Protein 3LO8 (pdb70)

Sequence (302 aa):
SKVSVAPLHLESAKEPPLNTYKPKEPFTATIVSVESLVGPKAPGETCHIVIDHGGNVPYWEGQSYGVIPPGENPKKPGAPQNVRLYSIASTRYGDNFDGRTGSLCVRRAVYYDPETTGGKKEEDDPPSSKKNGVCSNFLCNSKPGDKIQLTGPSGKIMLLPEEDPNATHIMIATGTGVAPFRGYLRRMFMEDVPNYRFGGLAWLFLGVANSDSLLYDEEFTSYLKQYPDNFRYDKALSREQMYVQDKIEEYSDEIFKLLDGGAHIYFCGLKGMMPGIQDTLKKVAERRGESWDQKLAQLKKNKQWHVEVY

GO terms:
  GO:0070402 NADPH binding (F, IDA)
  GO:0003959 NADPH dehydrogenase activity (F, IDA)
  GO:0016653 oxidoreductase activity, acting on NAD(P)H, heme protein as acceptor (F, IDA)
  GO:0009055 electron transfer activity (F, IDA)
  GO:0022900 electron transport chain (P, IDA)
  GO:0015979 photosynthesis (P, IC)
  GO:0005515 protein binding (F, IPI)

B-factor: mean 23.43, std 16.05, range [8.5, 150.56]

Organism: Zea mays (NCBI:txid4577)

Foldseek 3Di:
DAAEFDDLCLVVDPDWWWWLDDDVGFQKKFWAAKAWQFDDPAPFTKIKTKIFSQLSAFGAQFWKKWWFFDDAPVVDPPHTHDTDIFHWQAGSRDPVRYNGMTMGTATWFWDADVVVRHTDRVVTDGVRCSRNVDGGGDIIGITTGDDDLGGDDQPPLAAEEEEEEEQRQCRSVSHVVCVAFHHPNPVRHHNHAYEYEYEYAAPRRDGCVVVLVVCCVRPVPHYHYYYAHNHPPHGSLRVCLVCVVVVVVSVVVPHAYEYEEAPVNVVVNLVSQCVSQVVVVHGSVVSVVVCVVSSRYGYDHD

CATH classification: 2.40.30.10 (+1 more: 3.40.50.80)

Nearest PDB structures (foldseek):
  3lo8-assembly1_A  TM=1.003E+00  e=2.872E-69  Zea mays
  1qfy-assembly1_A  TM=9.411E-01  e=9.057E-39  Pisum sativum
  2b5o-assembly2_B  TM=9.473E-01  e=2.515E-37  Picosynechococcus sp. PCC 7002
  1qga-assembly2_B  TM=9.324E-01  e=1.218E-37  Pisum sativum
  2xnc-assembly1_A  TM=9.443E-01  e=5.827E-36  Pisum sativum

Structure (mmCIF, N/CA/C/O backbone):
data_3LO8
#
_entry.id   3LO8
#
_cell.length_a   59.140
_cell.length_b   59.140
_cell.length_c   186.740
_cell.angle_alpha   90.00
_cell.angle_beta   90.00
_cell.angle_gamma   120.00
#
_symmetry.space_group_name_H-M   'P 32 2 1'
#
loop_
_entity.id
_entity.type
_entity.pdbx_description
1 polymer 'Ferredoxin--NADP reductase'
2 non-polymer 'FLAVIN-ADENINE DINUCLEOTIDE'
3 non-polymer 'SODIUM ION'
4 water water
#
loop_
_atom_site.group_PDB
_atom_site.id
_atom_site.type_symbol
_a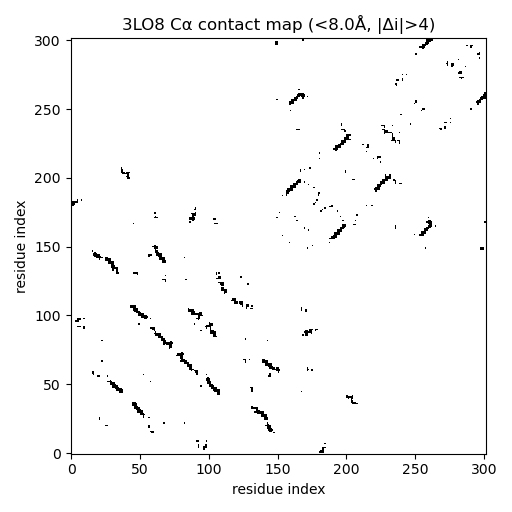tom_site.label_atom_id
_atom_site.label_alt_id
_atom_site.label_comp_id
_atom_site.label_asym_id
_atom_site.label_entity_id
_atom_site.label_seq_id
_atom_site.pdbx_PDB_ins_code
_atom_site.Cartn_x
_atom_site.Cartn_y
_atom_site.Cartn_z
_atom_site.occupancy
_atom_site.B_iso_or_equiv
_atom_site.auth_seq_id
_atom_site.auth_comp_id
_atom_site.auth_asym_id
_atom_site.auth_atom_id
_atom_site.pdbx_PDB_model_num
ATOM 1 N N . SER A 1 3 ? -38.177 7.220 21.183 1.00 69.55 8 SER A N 1
ATOM 2 C CA . SER A 1 3 ? -36.752 7.116 21.518 1.00 52.95 8 SER A CA 1
ATOM 3 C C . SER A 1 3 ? -35.906 8.361 21.386 1.00 39.18 8 SER A C 1
ATOM 4 O O . SER A 1 3 ? -34.717 8.291 21.785 1.00 39.21 8 SER A O 1
ATOM 11 N N . LYS A 1 4 ? -36.301 9.537 20.868 1.00 26.26 9 LYS A N 1
ATOM 12 C CA . LYS A 1 4 ? -35.369 10.640 20.862 1.00 18.12 9 LYS A CA 1
ATOM 13 C C . LYS A 1 4 ? -35.305 11.258 22.257 1.00 16.00 9 LYS A C 1
ATOM 14 O O . LYS A 1 4 ? -36.270 11.233 23.019 1.00 21.86 9 LYS A O 1
ATOM 33 N N . VAL A 1 5 ? -34.176 11.843 22.575 1.00 13.81 10 VAL A N 1
ATOM 34 C CA . VAL A 1 5 ? -33.905 12.439 23.885 1.00 13.72 10 VAL A CA 1
ATOM 35 C C . VAL A 1 5 ? -34.518 13.820 23.974 1.00 12.25 10 VAL A C 1
ATOM 36 O O . VAL A 1 5 ? -34.263 14.689 23.140 1.00 12.77 10 VAL A O 1
ATOM 49 N N . SER A 1 6 ? -35.225 14.097 25.077 1.00 12.39 11 SER A N 1
ATOM 50 C CA . SER A 1 6 ? -35.770 15.421 25.293 1.00 12.80 11 SER A CA 1
ATOM 51 C C . SER A 1 6 ? -34.635 16.429 25.509 1.00 12.08 11 SER A C 1
ATOM 52 O O . SER A 1 6 ? -33.713 16.164 26.306 1.00 14.44 11 SER A O 1
ATOM 63 N N . VAL A 1 7 ? -34.719 17.535 24.836 1.00 11.43 12 VAL A N 1
ATOM 64 C CA . VAL A 1 7 ? -33.750 18.640 24.943 1.00 11.22 12 VAL A CA 1
ATOM 65 C C . VAL A 1 7 ? -34.484 19.888 25.351 1.00 10.92 12 VAL A C 1
ATOM 66 O O . VAL A 1 7 ? -35.650 20.071 24.999 1.00 12.97 12 VAL A O 1
ATOM 79 N N . ALA A 1 8 ? -33.793 20.779 26.038 1.00 10.38 13 ALA A N 1
ATOM 80 C CA . ALA A 1 8 ? -34.326 22.045 26.508 1.00 10.40 13 ALA A CA 1
ATOM 81 C C . ALA A 1 8 ? -33.190 23.049 26.498 1.00 9.96 13 ALA A C 1
ATOM 82 O O . ALA A 1 8 ? -32.040 22.671 26.679 1.00 10.48 13 ALA A O 1
ATOM 89 N N . PRO A 1 9 ? -33.517 24.343 26.402 1.00 10.25 14 PRO A N 1
ATOM 90 C CA . PRO A 1 9 ? -34.839 24.922 26.173 1.00 10.12 14 PRO A CA 1
ATOM 91 C C . PRO A 1 9 ? -35.150 25.061 24.677 1.00 9.70 14 PRO A C 1
ATOM 92 O O . PRO A 1 9 ? -34.275 25.461 23.892 1.00 10.86 14 PRO A O 1
ATOM 103 N N . LEU A 1 10 ? -36.383 24.805 24.289 1.00 10.68 15 LEU A N 1
ATOM 104 C CA . LEU A 1 10 ? -36.762 24.902 22.878 1.00 11.76 15 LEU A CA 1
ATOM 105 C C . LEU A 1 10 ? -36.650 26.284 22.306 1.00 10.72 15 LEU A C 1
ATOM 106 O O . LEU A 1 10 ? -36.592 26.399 21.048 1.00 11.12 15 LEU A O 1
ATOM 122 N N . HIS A 1 11 ? -36.567 27.325 23.115 1.00 10.72 16 HIS A N 1
ATOM 123 C CA . HIS A 1 11 ? -36.343 28.669 22.562 1.00 11.75 16 HIS A CA 1
ATOM 124 C C . HIS A 1 11 ? -35.016 28.781 21.832 1.00 11.40 16 HIS A C 1
ATOM 125 O O . HIS A 1 11 ? -34.823 29.746 21.097 1.00 13.45 16 HIS A O 1
ATOM 135 N N . LEU A 1 12 ? -34.103 27.823 21.981 1.00 10.86 17 LEU A N 1
ATOM 136 C CA . LEU A 1 12 ? -32.877 27.864 21.140 1.00 11.42 17 LEU A CA 1
ATOM 137 C C . LEU A 1 12 ? -33.176 27.666 19.669 1.00 11.03 17 LEU A C 1
ATOM 138 O O . LEU A 1 12 ? -32.307 27.976 18.853 1.00 13.59 17 LEU A O 1
ATOM 154 N N . GLU A 1 13 ? -34.383 27.216 19.304 1.00 10.77 18 GLU A N 1
ATOM 155 C CA . GLU A 1 13 ? -34.740 27.096 17.897 1.00 11.83 18 GLU A CA 1
ATOM 156 C C . GLU A 1 13 ? -35.267 28.409 17.332 1.00 13.63 18 GLU A C 1
ATOM 157 O O . GLU A 1 13 ? -35.490 28.482 16.123 1.00 15.98 18 GLU A O 1
ATOM 169 N N . SER A 1 14 ? -35.505 29.428 18.171 1.00 13.38 19 SER A N 1
ATOM 170 C CA . SER A 1 14 ? -36.258 30.579 17.656 1.00 15.59 19 SER A CA 1
ATOM 171 C C . SER A 1 14 ? -35.398 31.545 16.859 1.00 16.13 19 SER A C 1
ATOM 172 O O . SER A 1 14 ? -35.929 32.197 15.952 1.00 20.59 19 SER A O 1
ATOM 179 N N . ALA A 1 15 ? -34.110 31.657 17.171 1.00 16.73 20 ALA A N 1
ATOM 180 C CA . ALA A 1 15 ? -33.284 32.659 16.424 1.00 17.37 20 ALA A CA 1
ATOM 181 C C . ALA A 1 15 ? -33.252 32.335 14.957 1.00 17.05 20 ALA A C 1
ATOM 182 O O . ALA A 1 15 ? -33.211 31.168 14.505 1.00 17.78 20 ALA A O 1
ATOM 189 N N . LYS A 1 16 ? -33.293 33.352 14.101 1.00 21.90 21 LYS A N 1
ATOM 190 C CA . LYS A 1 16 ? -33.358 33.140 12.657 1.00 23.73 21 LYS A CA 1
ATOM 191 C C . LYS A 1 16 ? -31.955 33.183 12.059 1.00 19.98 21 LYS A C 1
ATOM 192 O O . LYS A 1 16 ? -31.778 32.867 10.880 1.00 23.63 21 LYS A O 1
ATOM 227 N N . GLU A 1 17 ? -30.932 33.625 12.815 1.00 19.21 22 GLU A N 1
ATOM 228 C CA . GLU A 1 17 ? -29.579 33.679 12.342 1.00 18.39 22 GLU A CA 1
ATOM 229 C C . GLU A 1 17 ? -28.667 33.157 13.439 1.00 16.12 22 GLU A C 1
ATOM 230 O O . GLU A 1 17 ? -28.997 33.246 14.605 1.00 15.95 22 GLU A O 1
ATOM 251 N N . PRO A 1 18 ? -27.522 32.609 13.043 1.00 15.98 23 PRO A N 1
ATOM 252 C CA . PRO A 1 18 ? -26.605 32.068 14.080 1.00 16.32 23 PRO A CA 1
ATOM 253 C C . PRO A 1 18 ? -25.988 33.200 14.846 1.00 15.45 23 PRO A C 1
ATOM 254 O O . PRO A 1 18 ? -25.740 34.259 14.299 1.00 18.22 23 PRO A O 1
ATOM 265 N N . PRO A 1 19 ? -25.653 33.010 16.092 1.00 15.69 24 PRO A N 1
ATOM 266 C CA . PRO A 1 19 ? -24.909 34.021 16.836 1.00 15.40 24 PRO A CA 1
ATOM 267 C C . PRO A 1 19 ? -23.482 34.125 16.248 1.00 14.24 24 PRO A C 1
ATOM 268 O O . PRO A 1 19 ? -22.928 33.106 15.841 1.00 14.21 24 PRO A O 1
ATOM 279 N N . LEU A 1 20 ? -22.907 35.314 16.264 1.00 13.95 25 LEU A N 1
ATOM 280 C CA . LEU A 1 20 ? -21.549 35.513 15.825 1.00 13.61 25 LEU A CA 1
ATOM 281 C C . LEU A 1 20 ? -20.909 36.577 16.713 1.00 12.89 25 LEU A C 1
ATOM 282 O O . LEU A 1 20 ? -21.434 37.656 16.902 1.00 15.02 25 LEU A O 1
ATOM 298 N N . ASN A 1 21 ? -19.737 36.204 17.246 1.00 12.23 26 ASN A N 1
ATOM 299 C CA . ASN A 1 21 ? -18.890 37.151 17.974 1.00 12.21 26 ASN A CA 1
ATOM 300 C C . ASN A 1 21 ? -19.548 37.769 19.150 1.00 12.28 26 ASN A C 1
ATOM 301 O O . ASN A 1 21 ? -19.381 38.917 19.497 1.00 14.62 26 ASN A O 1
ATOM 312 N N . THR A 1 22 ? -20.342 36.949 19.861 1.00 12.30 27 THR A N 1
ATOM 313 C CA . THR A 1 22 ? -21.025 37.360 21.075 1.00 12.32 27 THR A CA 1
ATOM 314 C C . THR A 1 22 ? -20.053 37.846 22.105 1.00 12.01 27 THR A C 1
ATOM 315 O O . THR A 1 22 ? -20.295 38.834 22.794 1.00 13.99 27 THR A O 1
ATOM 325 N N . TYR A 1 23 ? -18.968 37.101 22.233 1.00 11.75 28 TYR A N 1
ATOM 326 C CA . TYR A 1 23 ? -17.850 37.506 23.072 1.00 11.75 28 TYR A CA 1
ATOM 327 C C . TYR A 1 23 ? -16.601 37.659 22.173 1.00 11.98 28 TYR A C 1
ATOM 328 O O . TYR A 1 23 ? -16.373 36.875 21.265 1.00 13.26 28 TYR A O 1
ATOM 345 N N . LYS A 1 24 ? -15.833 38.682 22.484 1.00 14.49 29 LYS A N 1
ATOM 346 C CA . LYS A 1 24 ? -14.670 39.070 21.733 1.00 16.18 29 LYS A CA 1
ATOM 347 C C . LYS A 1 24 ? -13.405 38.914 22.575 1.00 15.80 29 LYS A C 1
ATOM 348 O O . LYS A 1 24 ? -13.493 38.875 23.800 1.00 15.46 29 LYS A O 1
ATOM 367 N N . PRO A 1 25 ? -12.234 38.838 21.922 1.00 17.40 30 PRO A N 1
ATOM 368 C CA . PRO A 1 25 ? -11.007 38.568 22.657 1.00 20.03 30 PRO A CA 1
ATOM 369 C C . PRO A 1 25 ? -10.662 39.534 23.798 1.00 19.79 30 PRO A C 1
ATOM 370 O O . PRO A 1 25 ? -10.081 39.083 24.806 1.00 24.55 30 PRO A O 1
ATOM 381 N N . LYS A 1 26 ? -10.978 40.804 23.729 1.00 20.87 31 LYS A N 1
ATOM 382 C CA . LYS A 1 26 ? -10.612 41.713 24.826 1.00 25.72 31 LYS A CA 1
ATOM 383 C C . LYS A 1 26 ? -11.510 41.488 26.032 1.00 21.59 31 LYS A C 1
ATOM 384 O O . LYS A 1 26 ? -11.083 41.840 27.127 1.00 27.27 31 LYS A O 1
ATOM 403 N N . GLU A 1 27 ? -12.715 40.882 25.865 1.00 19.61 32 GLU A N 1
ATOM 404 C CA . GLU A 1 27 ? -13.573 40.635 27.021 1.00 19.36 32 GLU A CA 1
ATO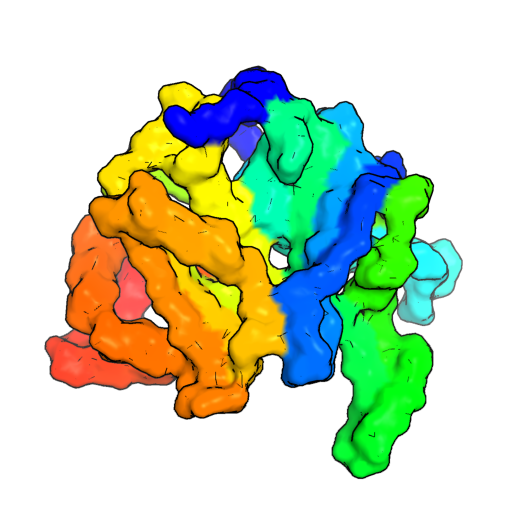M 405 C C . GLU A 1 27 ? -14.228 39.261 26.820 1.00 15.43 32 GLU A C 1
ATOM 406 O O . GLU A 1 27 ? -15.425 39.190 26.493 1.00 15.47 32 GLU A O 1
ATOM 418 N N . PRO A 1 28 ? -13.467 38.189 26.977 1.00 14.08 33 PRO A N 1
ATOM 419 C CA . PRO A 1 28 ? -14.045 36.859 26.737 1.00 12.82 33 PRO A CA 1
ATOM 420 C C . PRO A 1 28 ? -15.050 36.505 27.831 1.00 11.89 33 PRO A C 1
ATOM 421 O O . PRO A 1 28 ? -15.187 37.153 28.857 1.00 14.12 33 PRO A O 1
ATOM 432 N N . PHE A 1 29 ? -15.804 35.427 27.555 1.00 11.18 34 PHE A N 1
ATOM 433 C CA . PHE A 1 29 ? -16.668 34.859 28.561 1.00 11.23 34 PHE A CA 1
ATOM 434 C C . PHE A 1 29 ? -15.840 33.864 29.390 1.00 10.81 34 PHE A C 1
ATOM 435 O O . PHE A 1 29 ? -15.213 32.958 28.822 1.00 12.26 34 PHE A O 1
ATOM 452 N N . THR A 1 30 ? -15.872 33.943 30.713 1.00 10.91 35 THR A N 1
ATOM 453 C CA . THR A 1 30 ? -15.157 33.004 31.533 1.00 10.89 35 THR A CA 1
ATOM 454 C C . THR A 1 30 ? -16.055 31.802 31.828 1.00 10.08 35 THR A C 1
ATOM 455 O O . THR A 1 30 ? -16.966 31.848 32.657 1.00 12.07 35 THR A O 1
ATOM 465 N N . ALA A 1 31 ? -15.845 30.738 31.095 1.00 10.22 36 ALA A N 1
ATOM 466 C CA . ALA A 1 31 ? -16.577 29.501 31.193 1.00 10.11 36 ALA A CA 1
ATOM 467 C C . ALA A 1 31 ? -15.868 28.560 32.141 1.00 9.66 36 ALA A C 1
ATOM 468 O O . ALA A 1 31 ? -14.746 28.772 32.565 1.00 11.61 36 ALA A O 1
ATOM 475 N N . THR A 1 32 ? -16.523 27.447 32.477 1.00 9.82 37 THR A N 1
ATOM 476 C CA . THR A 1 32 ? -15.998 26.497 33.454 1.00 10.01 37 THR A CA 1
ATOM 477 C C . THR A 1 32 ? -16.006 25.110 32.867 1.00 9.41 37 THR A C 1
ATOM 478 O O . THR A 1 32 ? -16.998 24.651 32.277 1.00 11.16 37 THR A O 1
ATOM 488 N N . ILE A 1 33 ? -14.900 24.358 33.016 1.00 10.05 38 ILE A N 1
ATOM 489 C CA . ILE A 1 33 ? -14.815 22.988 32.565 1.00 9.68 38 ILE A CA 1
ATOM 490 C C . ILE A 1 33 ? -15.715 22.098 33.394 1.00 9.52 38 ILE A C 1
ATOM 491 O O . ILE A 1 33 ? -15.670 22.122 34.639 1.00 11.19 38 ILE A O 1
ATOM 507 N N . VAL A 1 34 ? -16.491 21.246 32.719 1.00 10.40 39 VAL A N 1
ATOM 508 C CA . VAL A 1 34 ? -17.291 20.235 33.329 1.00 10.95 39 VAL A CA 1
ATOM 509 C C . VAL A 1 34 ? -16.531 18.899 33.393 1.00 11.68 39 VAL A C 1
ATOM 510 O O . VAL A 1 34 ? -16.481 18.259 34.437 1.00 12.79 39 VAL A O 1
ATOM 523 N N . SER A 1 35 ? -15.923 18.498 32.284 1.00 11.16 40 SER A N 1
ATOM 524 C CA . SER A 1 35 ? -15.246 17.223 32.191 1.00 12.04 40 SER A CA 1
ATOM 525 C C . SER A 1 35 ? -14.237 17.279 31.033 1.00 10.83 40 SER A C 1
ATOM 526 O O . SER A 1 35 ? -14.419 17.989 30.077 1.00 11.23 40 SER A O 1
ATOM 533 N N . VAL A 1 36 ? -13.215 16.421 31.191 1.00 11.84 41 VAL A N 1
ATOM 534 C CA . VAL A 1 36 ? -12.206 16.208 30.147 1.00 11.56 41 VAL A CA 1
ATOM 535 C C . VAL A 1 36 ? -11.939 14.709 30.139 1.00 12.06 41 VAL A C 1
ATOM 536 O O . VAL A 1 36 ? -11.635 14.142 31.226 1.00 15.45 41 VAL A O 1
ATOM 549 N N . GLU A 1 37 ? -12.011 14.041 29.008 1.00 12.29 42 GLU A N 1
ATOM 550 C CA . GLU A 1 37 ? -11.693 12.613 28.944 1.00 13.89 42 GLU A CA 1
ATOM 551 C C . GLU A 1 37 ? -11.013 12.320 27.626 1.00 12.96 42 GLU A C 1
ATOM 552 O O . GLU A 1 37 ? -11.325 12.870 26.588 1.00 14.11 42 GLU A O 1
ATOM 564 N N . SER A 1 38 ? -10.095 11.363 27.668 1.00 14.47 43 SER A N 1
ATOM 565 C CA . SER A 1 38 ? -9.457 10.923 26.429 1.00 13.26 43 SER A CA 1
ATOM 566 C C . SER A 1 38 ? -10.460 10.127 25.620 1.00 13.31 43 SER A C 1
ATOM 567 O O . SER A 1 38 ? -11.214 9.297 26.186 1.00 14.94 43 SER A O 1
ATOM 574 N N . LEU A 1 39 ? -10.491 10.306 24.326 1.00 12.30 44 LEU A N 1
ATOM 575 C CA . LEU A 1 39 ? -11.317 9.525 23.410 1.00 12.40 44 LEU A CA 1
ATOM 576 C C . LEU A 1 39 ? -10.658 8.296 22.836 1.00 12.84 44 LEU A C 1
ATOM 577 O O . LEU A 1 39 ? -11.300 7.555 22.076 1.00 13.88 44 LEU A O 1
ATOM 593 N N . VAL A 1 40 ? -9.352 8.105 23.103 1.00 13.51 45 VAL A N 1
ATOM 594 C CA . VAL A 1 40 ? -8.538 7.131 22.361 1.00 13.25 45 VAL A CA 1
ATOM 595 C C . VAL A 1 40 ? -7.857 6.165 23.268 1.00 15.01 45 VAL A C 1
ATOM 596 O O . VAL A 1 40 ? -7.700 6.339 24.472 1.00 18.20 45 VAL A O 1
ATOM 609 N N . GLY A 1 41 ? -7.438 5.057 22.656 1.00 18.31 46 GLY A N 1
ATOM 610 C CA . GLY A 1 41 ? -6.732 3.955 23.333 1.00 19.64 46 GLY A CA 1
ATOM 611 C C . GLY A 1 41 ? -5.233 4.047 23.251 1.00 21.80 46 GLY A C 1
ATOM 612 O O . GLY A 1 41 ? -4.655 4.969 22.702 1.00 22.39 46 GLY A O 1
ATOM 616 N N . PRO A 1 42 ? -4.627 3.076 23.914 1.00 24.80 47 PRO A N 1
ATOM 617 C CA . PRO A 1 42 ? -3.167 3.132 24.106 1.00 28.58 47 PRO A CA 1
ATOM 618 C C . PRO A 1 42 ? -2.327 3.098 22.829 1.00 29.73 47 PRO A C 1
ATOM 619 O O . PRO A 1 42 ? -1.193 3.579 22.825 1.00 29.96 47 PRO A O 1
ATOM 630 N N . LYS A 1 43 ? -2.868 2.585 21.733 1.00 25.97 48 LYS A N 1
ATOM 631 C CA . LYS A 1 43 ? -2.099 2.500 20.510 1.00 26.12 48 LYS A CA 1
ATOM 632 C C . LYS A 1 43 ? -2.328 3.703 19.602 1.00 24.62 48 LYS A C 1
ATOM 633 O O . LYS A 1 43 ? -1.723 3.745 18.552 1.00 25.76 48 LYS A O 1
ATOM 652 N N . ALA A 1 44 ? -3.126 4.706 20.003 1.00 22.84 49 ALA A N 1
ATOM 653 C CA . ALA A 1 44 ? -3.293 5.881 19.197 1.00 22.18 49 ALA A CA 1
ATOM 654 C C . ALA A 1 44 ? -1.995 6.662 19.126 1.00 23.01 49 ALA A C 1
ATOM 655 O O . ALA A 1 44 ? -1.251 6.775 20.126 1.00 24.52 49 ALA A O 1
ATOM 662 N N . PRO A 1 45 ? -1.605 7.281 18.026 1.00 25.97 50 PRO A N 1
ATOM 663 C CA . PRO A 1 45 ? -0.331 8.007 18.021 1.00 29.85 50 PRO A CA 1
ATOM 664 C C . PRO A 1 45 ? -0.256 9.222 18.929 1.00 29.42 50 PRO A C 1
ATOM 665 O O . PRO A 1 45 ? 0.822 9.659 19.330 1.00 30.70 50 PRO A O 1
ATOM 676 N N . GLY A 1 46 ? -1.390 9.831 19.284 1.00 29.25 51 GLY A N 1
ATOM 677 C CA . GLY A 1 46 ? -1.356 10.871 20.342 1.00 26.31 51 GLY A CA 1
ATOM 678 C C . GLY A 1 46 ? -2.777 10.906 20.909 1.00 21.91 51 GLY A C 1
ATOM 679 O O . GLY A 1 46 ? -3.657 10.173 20.478 1.00 23.73 51 GLY A O 1
ATOM 683 N N . GLU A 1 47 ? -2.944 11.781 21.885 1.00 21.94 52 GLU A N 1
ATOM 684 C CA . GLU A 1 47 ? -4.203 11.906 22.579 1.00 18.59 52 GLU A CA 1
ATOM 685 C C . GLU A 1 47 ? -5.120 12.879 21.852 1.00 14.70 52 GLU A C 1
ATOM 686 O O . GLU A 1 47 ? -4.714 13.960 21.390 1.00 16.45 52 GLU A O 1
ATOM 707 N N . THR A 1 48 ? -6.374 12.513 21.772 1.00 13.07 53 THR A N 1
ATOM 708 C CA . THR A 1 48 ? -7.485 13.414 21.430 1.00 11.82 53 THR A CA 1
ATOM 709 C C . THR A 1 48 ? -8.496 13.298 22.564 1.00 11.66 53 THR A C 1
ATOM 710 O O . THR A 1 48 ? -8.801 12.205 23.021 1.00 13.21 53 THR A O 1
ATOM 720 N N . CYS A 1 49 ? -8.928 14.450 23.067 1.00 11.99 54 CYS A N 1
ATOM 721 C CA . CYS A 1 49 ? -9.783 14.512 24.242 1.00 11.93 54 CYS A CA 1
ATOM 722 C C . CYS A 1 49 ? -11.123 15.181 23.890 1.00 10.45 54 CYS A C 1
ATOM 723 O O . CYS A 1 49 ? -11.231 15.982 22.998 1.00 12.45 54 CYS A O 1
ATOM 734 N N . HIS A 1 50 ? -12.098 14.816 24.709 1.00 11.01 55 HIS A N 1
ATOM 735 C CA . HIS A 1 50 ? -13.445 15.419 24.662 1.00 10.57 55 HIS A CA 1
ATOM 736 C C . HIS A 1 50 ? -13.597 16.330 25.868 1.00 10.56 55 HIS A C 1
ATOM 737 O O . HIS A 1 50 ? -13.425 15.839 26.998 1.00 11.49 55 HIS A O 1
ATOM 747 N N . ILE A 1 51 ? -13.837 17.611 25.613 1.00 10.77 56 ILE A N 1
ATOM 748 C CA . ILE A 1 51 ? -13.904 18.610 26.670 1.00 11.66 56 ILE A CA 1
ATOM 749 C C . ILE A 1 51 ? -15.313 19.161 26.706 1.00 10.49 56 ILE A C 1
ATOM 750 O O . ILE A 1 51 ? -15.805 19.637 25.689 1.00 11.64 56 ILE A O 1
ATOM 766 N N . VAL A 1 52 ? -15.953 19.136 27.877 1.00 10.92 57 VAL A N 1
ATOM 767 C CA . VAL A 1 52 ? -17.274 19.725 28.059 1.00 10.52 57 VAL A CA 1
ATOM 768 C C . VAL A 1 52 ? -17.132 21.007 28.879 1.00 9.79 57 VAL A C 1
ATOM 769 O O . VAL A 1 52 ? -16.492 20.997 29.945 1.00 10.59 57 VAL A O 1
ATOM 782 N N . ILE A 1 53 ? -17.691 22.068 28.336 1.00 10.14 58 ILE A N 1
ATOM 783 C CA . ILE A 1 53 ? -17.536 23.409 28.866 1.00 9.95 58 ILE A CA 1
ATOM 784 C C . ILE A 1 53 ? -18.909 23.966 29.232 1.00 9.67 58 ILE A C 1
ATOM 785 O O . ILE A 1 53 ? -19.785 24.023 28.362 1.00 10.93 58 ILE A O 1
ATOM 801 N N . ASP A 1 54 ? -19.058 24.477 30.434 1.00 10.66 59 ASP A N 1
ATOM 802 C CA . ASP A 1 54 ? -20.273 25.155 30.883 1.00 10.75 59 ASP A CA 1
ATOM 803 C C . ASP A 1 54 ? -20.184 26.638 30.519 1.00 10.60 59 ASP A C 1
ATOM 804 O O . ASP A 1 54 ? -19.373 27.371 31.105 1.00 11.80 59 ASP A O 1
ATOM 813 N N . HIS A 1 55 ? -20.995 27.070 29.572 1.00 11.05 60 HIS A N 1
ATOM 814 C CA . HIS A 1 55 ? -21.106 28.470 29.186 1.00 11.96 60 HIS A CA 1
ATOM 815 C C . HIS A 1 55 ? -22.336 29.142 29.831 1.00 11.63 60 HIS A C 1
ATOM 816 O O . HIS A 1 55 ? -22.566 30.324 29.614 1.00 13.28 60 HIS A O 1
ATOM 826 N N . GLY A 1 56 ? -23.089 28.409 30.586 1.00 12.39 61 GLY A N 1
ATOM 827 C CA . GLY A 1 56 ? -24.213 28.947 31.306 1.00 14.39 61 GLY A CA 1
ATOM 828 C C . GLY A 1 56 ? -25.395 29.399 30.482 1.00 13.29 61 GLY A C 1
ATOM 829 O O . GLY A 1 56 ? -26.306 30.079 30.994 1.00 15.72 61 GLY A O 1
ATOM 833 N N . GLY A 1 57 ? -25.428 29.063 29.199 1.00 11.42 62 GLY A N 1
ATOM 834 C CA . GLY A 1 57 ? -26.385 29.649 28.284 1.00 11.75 62 GLY A CA 1
ATOM 835 C C . GLY A 1 57 ? -26.010 31.017 27.745 1.00 10.63 62 GLY A C 1
ATOM 836 O O . GLY A 1 57 ? -26.770 31.582 26.979 1.00 11.70 62 GLY A O 1
ATOM 840 N N . ASN A 1 58 ? -24.835 31.516 28.137 1.00 11.04 63 ASN A N 1
ATOM 841 C CA . ASN A 1 58 ? -24.387 32.843 27.704 1.00 11.44 63 ASN A CA 1
ATOM 842 C C . ASN A 1 58 ? -23.724 32.834 26.348 1.00 10.84 63 ASN A C 1
ATOM 843 O O . ASN A 1 58 ? -23.610 33.887 25.756 1.00 12.12 63 ASN A O 1
ATOM 854 N N . VAL A 1 59 ? -23.290 31.660 25.868 1.00 10.67 64 VAL A N 1
ATOM 855 C CA . VAL A 1 59 ? -22.584 31.606 24.578 1.00 10.18 64 VAL A CA 1
ATOM 856 C C . VAL A 1 59 ? -23.230 30.546 23.686 1.00 9.97 64 VAL A C 1
ATOM 857 O O . VAL A 1 59 ? -22.597 29.568 23.293 1.00 10.57 64 VAL A O 1
ATOM 870 N N . PRO A 1 60 ? -24.509 30.724 23.348 1.00 10.00 65 PRO A N 1
ATOM 871 C CA . PRO A 1 60 ? -25.195 29.788 22.461 1.00 10.10 65 PRO A CA 1
ATOM 872 C C . PRO A 1 60 ? -24.568 29.855 21.049 1.00 9.46 65 PRO A C 1
ATOM 873 O O . PRO A 1 60 ? -23.901 30.790 20.641 1.00 10.81 65 PRO A O 1
ATOM 884 N N . TYR A 1 61 ? -24.852 28.767 20.309 1.00 9.10 66 TYR A N 1
ATOM 885 C CA . TYR A 1 61 ? -24.281 28.564 18.997 1.00 9.43 66 TYR A CA 1
ATOM 886 C C . TYR A 1 61 ? -25.196 27.671 18.172 1.00 9.44 66 TYR A C 1
ATOM 887 O O . TYR A 1 61 ? -26.105 27.042 18.732 1.00 10.15 66 TYR A O 1
ATOM 904 N N . TRP A 1 62 ? -24.905 27.567 16.903 1.00 9.43 67 TRP A N 1
ATOM 905 C CA . TRP A 1 62 ? -25.558 26.592 16.033 1.00 9.70 67 TRP A CA 1
ATOM 906 C C . TRP A 1 62 ? -24.532 25.499 15.696 1.00 9.38 67 TRP A C 1
ATOM 907 O O . TRP A 1 62 ? -23.339 25.694 15.726 1.00 9.92 67 TRP A O 1
ATOM 928 N N . GLU A 1 63 ? -25.073 24.333 15.329 1.00 9.66 68 GLU A N 1
ATOM 929 C CA . GLU A 1 63 ? -24.215 23.246 14.899 1.00 9.98 68 GLU A CA 1
ATOM 930 C C . GLU A 1 63 ? -23.338 23.678 13.743 1.00 9.52 68 GLU A C 1
ATOM 931 O O . GLU A 1 63 ? -23.776 24.371 12.840 1.00 10.62 68 GLU A O 1
ATOM 943 N N . GLY A 1 64 ? -22.071 23.248 13.787 1.00 9.73 69 GLY A N 1
ATOM 944 C CA . GLY A 1 64 ? -21.129 23.574 12.769 1.00 10.40 69 GLY A CA 1
ATOM 945 C C . GLY A 1 64 ? -20.290 24.811 13.045 1.00 10.13 69 GLY A C 1
ATOM 946 O O . GLY A 1 64 ? -19.303 25.062 12.320 1.00 11.27 69 GLY A O 1
ATOM 950 N N . GLN A 1 65 ? -20.616 25.581 14.083 1.00 9.33 70 GLN A N 1
ATOM 951 C CA . GLN A 1 65 ? -19.821 26.752 14.458 1.00 9.19 70 GLN A CA 1
ATOM 952 C C . GLN A 1 65 ? -18.592 26.351 15.255 1.00 9.24 70 GLN A C 1
ATOM 953 O O . GLN A 1 65 ? -18.432 25.179 15.684 1.00 9.71 70 GLN A O 1
ATOM 967 N N . SER A 1 66 ? -17.715 27.338 15.527 1.00 10.03 71 SER A N 1
ATOM 968 C CA . SER A 1 66 ? -16.526 27.174 16.341 1.00 10.26 71 SER A CA 1
ATOM 969 C C . SER A 1 66 ? -16.575 28.084 17.551 1.00 9.27 71 SER A C 1
ATOM 970 O O . SER A 1 66 ? -17.143 29.163 17.517 1.00 10.85 71 SER A O 1
ATOM 977 N N . TYR A 1 67 ? -15.918 27.607 18.636 1.00 9.76 72 TYR A N 1
ATOM 978 C CA . TYR A 1 67 ? -15.585 28.490 19.748 1.00 9.60 72 TYR A CA 1
ATOM 979 C C . TYR A 1 67 ? -14.126 28.919 19.618 1.00 9.49 72 TYR A C 1
ATOM 980 O O . TYR A 1 67 ? -13.288 28.130 19.154 1.00 11.52 72 TYR A O 1
ATOM 997 N N . GLY A 1 68 ? -13.812 30.093 20.089 1.00 9.62 73 GLY A N 1
ATOM 998 C CA . GLY A 1 68 ? -12.442 30.450 20.339 1.00 10.19 73 GLY A CA 1
ATOM 999 C C . GLY A 1 68 ? -12.076 30.238 21.801 1.00 9.98 73 GLY A C 1
ATOM 1000 O O . GLY A 1 68 ? -12.927 30.413 22.710 1.00 10.54 73 GLY A O 1
ATOM 1004 N N . VAL A 1 69 ? -10.836 29.872 22.020 1.00 9.86 74 VAL A N 1
ATOM 1005 C CA . VAL A 1 69 ? -10.267 29.753 23.329 1.00 9.70 74 VAL A CA 1
ATOM 1006 C C . VAL A 1 69 ? -8.996 30.560 23.392 1.00 9.76 74 VAL A C 1
ATOM 1007 O O . VAL A 1 69 ? -8.137 30.483 22.490 1.00 10.84 74 VAL A O 1
ATOM 1020 N N . ILE A 1 70 ? -8.849 31.378 24.435 1.00 10.33 75 ILE A N 1
ATOM 1021 C CA . ILE A 1 70 ? -7.633 32.156 24.679 1.00 10.79 75 ILE A CA 1
ATOM 1022 C C . ILE A 1 70 ? -6.876 31.407 25.784 1.00 10.46 75 ILE A C 1
ATOM 1023 O O . ILE A 1 70 ? -7.279 31.473 26.941 1.00 11.71 75 ILE A O 1
ATOM 1039 N N . PRO A 1 71 ? -5.795 30.738 25.479 1.00 11.20 76 PRO A N 1
ATOM 1040 C CA . PRO A 1 71 ? -5.061 30.077 26.544 1.00 10.97 76 PRO A CA 1
ATOM 1041 C C . PRO A 1 71 ? -4.365 31.101 27.429 1.00 11.32 76 PRO A C 1
ATOM 1042 O O . PRO A 1 71 ? -4.143 32.239 27.037 1.00 13.39 76 PRO A O 1
ATOM 1053 N N . PRO A 1 72 ? -4.001 30.702 28.649 1.00 12.12 77 PRO A N 1
ATOM 1054 C CA . PRO A 1 72 ? -3.334 31.639 29.560 1.00 13.25 77 PRO A CA 1
ATOM 1055 C C . PRO A 1 72 ? -1.900 31.985 29.096 1.00 13.98 77 PRO A C 1
ATOM 1056 O O . PRO A 1 72 ? -1.302 31.350 28.237 1.00 16.27 77 PRO A O 1
ATOM 1067 N N . GLY A 1 73 ? -1.435 33.063 29.696 1.00 16.21 78 GLY A N 1
ATOM 1068 C CA . GLY A 1 73 ? -0.086 33.543 29.476 1.00 17.92 78 GLY A CA 1
ATOM 1069 C C . GLY A 1 73 ? 0.007 34.720 28.568 1.00 15.95 78 GLY A C 1
ATOM 1070 O O . GLY A 1 73 ? -0.901 35.219 27.959 1.00 19.82 78 GLY A O 1
ATOM 1074 N N . GLU A 1 74 ? 1.215 35.321 28.505 1.00 20.54 79 GLU A N 1
ATOM 1075 C CA . GLU A 1 74 ? 1.513 36.386 27.549 1.00 27.00 79 GLU A CA 1
ATOM 1076 C C . GLU A 1 74 ? 1.654 35.888 26.134 1.00 25.71 79 GLU A C 1
ATOM 1077 O O . GLU A 1 74 ? 2.131 34.787 25.847 1.00 28.72 79 GLU A O 1
ATOM 1089 N N . ASN A 1 75 ? 1.287 36.714 25.187 1.00 28.86 80 ASN A N 1
ATOM 1090 C CA . ASN A 1 75 ? 1.581 36.473 23.768 1.00 26.42 80 ASN A CA 1
ATOM 1091 C C . ASN A 1 75 ? 3.089 36.530 23.542 1.00 30.91 80 ASN A C 1
ATOM 1092 O O . ASN A 1 75 ? 3.729 37.560 23.702 1.00 34.73 80 ASN A O 1
ATOM 1103 N N . PRO A 1 76 ? 3.767 35.440 23.181 1.00 32.76 81 PRO A N 1
ATOM 1104 C CA . PRO A 1 76 ? 5.239 35.530 23.103 1.00 42.97 81 PRO A CA 1
ATOM 1105 C C . PRO A 1 76 ? 5.714 36.515 22.043 1.00 48.76 81 PRO A C 1
ATOM 1106 O O . PRO A 1 76 ? 6.762 37.135 22.189 1.00 58.85 81 PRO A O 1
ATOM 1117 N N . LYS A 1 77 ? 4.936 36.702 20.992 1.00 43.45 82 LYS A N 1
ATOM 1118 C CA . LYS A 1 77 ? 5.322 37.684 19.977 1.00 50.76 82 LYS A CA 1
ATOM 1119 C C . LYS A 1 77 ? 4.943 39.105 20.345 1.00 48.25 82 LYS A C 1
ATOM 1120 O O . LYS A 1 77 ? 5.500 40.057 19.777 1.00 70.55 82 LYS A O 1
ATOM 1139 N N . LYS A 1 78 ? 4.060 39.398 21.297 1.00 51.85 83 LYS A N 1
ATOM 1140 C CA . LYS A 1 78 ? 3.582 40.735 21.605 1.00 52.60 83 LYS A CA 1
ATOM 1141 C C . LYS A 1 78 ? 3.651 40.965 23.117 1.00 48.91 83 LYS A C 1
ATOM 1142 O O . LYS A 1 78 ? 2.665 40.618 23.765 1.00 41.10 83 LYS A O 1
ATOM 1161 N N . PRO A 1 79 ? 4.719 41.478 23.686 1.00 64.56 84 PRO A N 1
ATOM 1162 C CA . PRO A 1 79 ? 4.823 41.730 25.124 1.00 71.05 84 PRO A CA 1
ATOM 1163 C C . PRO A 1 79 ? 3.577 42.194 25.859 1.00 72.24 84 PRO A C 1
ATOM 1164 O O . PRO A 1 79 ? 2.819 43.031 25.354 1.00 76.85 84 PRO A O 1
ATOM 1175 N N . GLY A 1 80 ? 3.333 41.629 27.041 1.00 75.13 85 GLY A N 1
ATOM 1176 C CA . GLY A 1 80 ? 2.218 42.059 27.858 1.00 71.80 85 GLY A CA 1
ATOM 1177 C C . GLY A 1 80 ? 0.868 41.997 27.169 1.00 68.81 85 GLY A C 1
ATOM 1178 O O . GLY A 1 80 ? -0.053 42.654 27.681 1.00 81.91 85 GLY A O 1
ATOM 1182 N N . ALA A 1 81 ? 0.751 41.243 26.067 1.00 55.91 86 ALA A N 1
ATOM 1183 C CA . ALA A 1 81 ? -0.495 40.994 25.390 1.00 44.77 86 ALA A CA 1
ATOM 1184 C C . ALA A 1 81 ? -0.973 39.557 25.680 1.00 37.40 86 ALA A C 1
ATOM 1185 O O . ALA A 1 81 ? -0.167 38.664 25.920 1.00 36.53 86 ALA A O 1
ATOM 1192 N N . PRO A 1 82 ? -2.274 39.361 25.597 1.00 31.18 87 PRO A N 1
ATOM 1193 C CA . PRO A 1 82 ? -2.855 38.006 25.725 1.00 28.44 87 PRO A CA 1
ATOM 1194 C C . PRO A 1 82 ? -2.482 37.205 24.489 1.00 22.25 87 PRO A C 1
ATOM 1195 O O . PRO A 1 82 ? -2.092 37.642 23.426 1.00 28.54 87 PRO A O 1
ATOM 1206 N N . GLN A 1 83 ? -2.669 35.910 24.733 1.00 19.54 88 GLN A N 1
ATOM 1207 C CA . GLN A 1 83 ? -2.460 34.967 23.655 1.00 17.18 88 GLN A CA 1
ATOM 1208 C C . GLN A 1 83 ? -3.534 35.133 22.577 1.00 15.99 88 GLN A C 1
ATOM 1209 O O . GLN A 1 83 ? -4.655 35.547 22.819 1.00 17.82 88 GLN A O 1
ATOM 1223 N N . ASN A 1 84 ? -3.150 34.766 21.385 1.00 15.66 89 ASN A N 1
ATOM 1224 C CA . ASN A 1 84 ? -4.091 34.700 20.281 1.00 15.34 89 ASN A CA 1
ATOM 1225 C C . ASN A 1 84 ? -5.153 33.618 20.527 1.00 13.06 89 ASN A C 1
ATOM 1226 O O . ASN A 1 84 ? -4.882 32.564 21.093 1.00 12.95 89 ASN A O 1
ATOM 1237 N N . VAL A 1 85 ? -6.350 33.888 20.031 1.00 12.68 90 VAL A N 1
ATOM 1238 C CA . VAL A 1 85 ? -7.408 32.902 19.995 1.00 11.66 90 VAL A CA 1
ATOM 1239 C C . VAL A 1 85 ? -7.004 31.702 19.160 1.00 11.21 90 VAL A C 1
ATOM 1240 O O . VAL A 1 85 ? -6.452 31.848 18.086 1.00 13.65 90 VAL A O 1
ATOM 1253 N N . ARG A 1 86 ? -7.330 30.511 19.646 1.00 10.27 91 ARG A N 1
ATOM 1254 C CA . ARG A 1 86 ? -7.350 29.264 18.847 1.00 10.73 91 ARG A CA 1
ATOM 1255 C C . ARG A 1 86 ? -8.812 28.868 18.677 1.00 9.71 91 ARG A C 1
ATOM 1256 O O . ARG A 1 86 ? -9.579 28.862 19.644 1.00 10.88 91 ARG A O 1
ATOM 1277 N N . LEU A 1 87 ? -9.201 28.510 17.454 1.00 10.51 92 LEU A N 1
ATOM 1278 C CA . LEU A 1 87 ? -10.551 28.056 17.151 1.00 9.81 92 LEU A CA 1
ATOM 1279 C C . LEU A 1 87 ? -10.664 26.559 17.243 1.00 9.14 92 LEU A C 1
ATOM 1280 O O . LEU A 1 87 ? -9.801 25.784 16.854 1.00 9.89 92 LEU A O 1
ATOM 1296 N N . TYR A 1 88 ? -11.820 26.100 17.738 1.00 9.39 93 TYR A N 1
ATOM 1297 C CA . TYR A 1 88 ? -12.162 24.687 17.819 1.00 9.72 93 TYR A CA 1
ATOM 1298 C C . TYR A 1 88 ? -13.569 24.472 17.361 1.00 10.14 93 TYR A C 1
ATOM 1299 O O . TYR A 1 88 ? -14.512 25.146 17.842 1.00 10.92 93 TYR A O 1
ATOM 1316 N N . SER A 1 89 ? -13.743 23.516 16.453 1.00 10.29 94 SER A N 1
ATOM 1317 C CA . SER A 1 89 ? -15.090 23.181 15.965 1.00 10.06 94 SER A CA 1
ATOM 1318 C C . SER A 1 89 ? -15.916 22.651 17.108 1.00 10.24 94 SER A C 1
ATOM 1319 O O . SER A 1 89 ? -15.482 21.723 17.801 1.00 12.46 94 SER A O 1
ATOM 1326 N N . ILE A 1 90 ? -17.105 23.134 17.309 1.00 9.03 95 ILE A N 1
ATOM 1327 C CA . ILE A 1 90 ? -17.927 22.625 18.360 1.00 9.24 95 ILE A CA 1
ATOM 1328 C C . ILE A 1 90 ? -18.428 21.221 17.994 1.00 9.13 95 ILE A C 1
ATOM 1329 O O . ILE A 1 90 ? -18.903 20.989 16.860 1.00 9.66 95 ILE A O 1
ATOM 1345 N N . ALA A 1 91 ? -18.291 20.289 18.914 1.00 8.87 96 ALA A N 1
ATOM 1346 C CA . ALA A 1 91 ? -18.573 18.881 18.702 1.00 9.14 96 ALA A CA 1
ATOM 1347 C C . ALA A 1 91 ? -19.926 18.455 19.271 1.00 9.21 96 ALA A C 1
ATOM 1348 O O . ALA A 1 91 ? -20.314 17.283 19.187 1.00 10.46 96 ALA A O 1
ATOM 1355 N N . SER A 1 92 ? -20.664 19.399 19.833 1.00 9.49 97 SER A N 1
ATOM 1356 C CA . SER A 1 92 ? -21.962 19.206 20.417 1.00 9.38 97 SER A CA 1
ATOM 1357 C C . SER A 1 92 ? -23.052 19.897 19.602 1.00 8.97 97 SER A C 1
ATOM 1358 O O . SER A 1 92 ? -22.813 20.763 18.780 1.00 10.10 97 SER A O 1
ATOM 1365 N N . THR A 1 93 ? -24.293 19.483 19.870 1.00 9.21 98 THR A N 1
ATOM 1366 C CA . THR A 1 93 ? -25.413 20.211 19.379 1.00 9.33 98 THR A CA 1
ATOM 1367 C C . THR A 1 93 ? -25.568 21.508 20.163 1.00 9.03 98 THR A C 1
ATOM 1368 O O . THR A 1 93 ? -24.966 21.653 21.242 1.00 9.22 98 THR A O 1
ATOM 1378 N N . ARG A 1 94 ? -26.462 22.383 19.731 1.00 8.96 99 ARG A N 1
ATOM 1379 C CA . ARG A 1 94 ? -26.744 23.612 20.469 1.00 9.06 99 ARG A CA 1
ATOM 1380 C C . ARG A 1 94 ? -27.268 23.337 21.883 1.00 8.55 99 ARG A C 1
ATOM 1381 O O . ARG A 1 94 ? -27.161 24.221 22.740 1.00 9.13 99 ARG A O 1
ATOM 1402 N N . TYR A 1 95 ? -27.826 22.149 22.145 1.00 8.61 100 TYR A N 1
ATOM 1403 C CA . TYR A 1 95 ? -28.281 21.769 23.486 1.00 8.71 100 TYR A CA 1
ATOM 1404 C C . TYR A 1 95 ? -27.175 21.222 24.352 1.00 9.04 100 TYR A C 1
ATOM 1405 O O . TYR A 1 95 ? -27.259 21.230 25.582 1.00 9.49 100 TYR A O 1
ATOM 1422 N N . GLY A 1 96 ? -26.109 20.739 23.730 1.00 9.87 101 GLY A N 1
ATOM 1423 C CA . GLY A 1 96 ? -24.950 20.208 24.425 1.00 9.62 101 GLY A CA 1
ATOM 1424 C C . GLY A 1 96 ? -25.194 18.821 24.987 1.00 9.12 101 GLY A C 1
ATOM 1425 O O . GLY A 1 96 ? -26.300 18.242 24.936 1.00 10.08 101 GLY A O 1
ATOM 1429 N N . ASP A 1 97 ? -24.135 18.272 25.561 1.00 9.62 102 ASP A N 1
ATOM 1430 C CA . ASP A 1 97 ? -24.122 16.894 25.987 1.00 10.13 102 ASP A CA 1
ATOM 1431 C C . ASP A 1 97 ? -24.982 16.624 27.204 1.00 10.88 102 ASP A C 1
ATOM 1432 O O . ASP A 1 97 ? -25.272 15.474 27.526 1.00 13.00 102 ASP A O 1
ATOM 1441 N N . ASN A 1 98 ? -25.390 17.678 27.918 1.00 10.56 103 ASN A N 1
ATOM 1442 C CA . ASN A 1 98 ? -26.301 17.531 29.041 1.00 11.13 103 ASN A CA 1
ATOM 1443 C C . ASN A 1 98 ? -27.748 17.938 28.644 1.00 11.00 103 ASN A C 1
ATOM 1444 O O . ASN A 1 98 ? -28.617 17.975 29.519 1.00 12.13 103 ASN A O 1
ATOM 1463 N N . PHE A 1 99 ? -28.013 18.192 27.369 1.00 9.58 104 PHE A N 1
ATOM 1464 C CA . PHE A 1 99 ? -29.372 18.334 26.860 1.00 10.22 104 PHE A CA 1
ATOM 1465 C C . PHE A 1 99 ? -30.113 19.531 27.448 1.00 10.28 104 PHE A C 1
ATOM 1466 O O . PHE A 1 99 ? -31.331 19.551 27.494 1.00 11.87 104 PHE A O 1
ATOM 1483 N N . ASP A 1 100 ? -29.373 20.543 27.874 1.00 9.87 105 ASP A N 1
ATOM 1484 C CA . ASP A 1 100 ? -29.881 21.655 28.663 1.00 9.65 105 ASP A CA 1
ATOM 1485 C C . ASP A 1 100 ? -29.528 23.012 28.158 1.00 9.22 105 ASP A C 1
ATOM 1486 O O . ASP A 1 100 ? -29.866 24.033 28.777 1.00 10.22 105 ASP A O 1
ATOM 1495 N N . GLY A 1 101 ? -28.823 23.139 27.015 1.00 9.32 106 GLY A N 1
ATOM 1496 C CA . GLY A 1 101 ? -28.481 24.444 26.521 1.00 9.55 106 GLY A CA 1
ATOM 1497 C C . GLY A 1 101 ? -27.453 25.194 27.315 1.00 9.94 106 GLY A C 1
ATOM 1498 O O . GLY A 1 101 ? -27.331 26.411 27.085 1.00 11.81 106 GLY A O 1
ATOM 1502 N N . ARG A 1 102 ? -26.715 24.538 28.203 1.00 9.36 107 ARG A N 1
ATOM 1503 C CA . ARG A 1 102 ? -25.748 25.234 29.045 1.00 10.43 107 ARG A CA 1
ATOM 1504 C C . ARG A 1 102 ? -24.294 24.845 28.757 1.00 10.08 107 ARG A C 1
ATOM 1505 O O . ARG A 1 102 ? -23.432 25.511 29.325 1.00 12.16 107 ARG A O 1
ATOM 1526 N N . THR A 1 103 ? -24.058 23.811 27.990 1.00 9.90 108 THR A N 1
ATOM 1527 C CA . THR A 1 103 ? -22.705 23.334 27.782 1.00 9.98 108 THR A CA 1
ATOM 1528 C C . THR A 1 103 ? -22.474 23.141 26.293 1.00 9.14 108 THR A C 1
ATOM 1529 O O . THR A 1 103 ? -23.380 22.876 25.529 1.00 10.24 108 THR A O 1
ATOM 1539 N N . GLY A 1 104 ? -21.173 23.236 25.932 1.00 9.25 109 GLY A N 1
ATOM 1540 C CA . GLY A 1 104 ? -20.705 22.870 24.619 1.00 9.16 109 GLY A CA 1
ATOM 1541 C C . GLY A 1 104 ? -19.471 21.974 24.770 1.00 9.19 109 GLY A C 1
ATOM 1542 O O . GLY A 1 104 ? -18.837 22.002 25.805 1.00 11.26 109 GLY A O 1
ATOM 1546 N N . SER A 1 105 ? -19.154 21.244 23.733 1.00 9.18 110 SER A N 1
ATOM 1547 C CA . SER A 1 105 ? -18.040 20.322 23.768 1.00 9.24 110 SER A CA 1
ATOM 1548 C C . SER A 1 105 ? -17.069 20.531 22.621 1.00 8.89 110 SER A C 1
ATOM 1549 O O . SER A 1 105 ? -17.492 20.904 21.527 1.00 9.66 110 SER A O 1
ATOM 1556 N N . LEU A 1 106 ? -15.804 20.239 22.880 1.00 9.03 111 LEU A N 1
ATOM 1557 C CA . LEU A 1 106 ? -14.731 20.288 21.916 1.00 9.19 111 LEU A CA 1
ATOM 1558 C C . LEU A 1 106 ? -14.074 18.916 21.819 1.00 9.34 111 LEU A C 1
ATOM 1559 O O . LEU A 1 106 ? -14.049 18.150 22.773 1.00 10.53 111 LEU A O 1
ATOM 1575 N N . CYS A 1 107 ? -13.515 18.670 20.634 1.00 8.90 112 CYS A N 1
ATOM 1576 C CA . CYS A 1 107 ? -12.776 17.444 20.310 1.00 9.51 112 CYS A CA 1
ATOM 1577 C C . CYS A 1 107 ? -11.349 17.895 19.906 1.00 9.19 112 CYS A C 1
ATOM 1578 O O . CYS A 1 107 ? -11.153 18.431 18.839 1.00 10.07 112 CYS A O 1
ATOM 1585 N N . VAL A 1 108 ? -10.416 17.732 20.862 1.00 9.63 113 VAL A N 1
ATOM 1586 C CA . VAL A 1 108 ? -9.117 18.442 20.807 1.00 9.78 113 VAL A CA 1
ATOM 1587 C C . VAL A 1 108 ? -7.979 17.463 20.681 1.00 9.95 113 VAL A C 1
ATOM 1588 O O . VAL A 1 108 ? -7.807 16.623 21.572 1.00 10.99 113 VAL A O 1
ATOM 1601 N N . ARG A 1 109 ? -7.172 17.585 19.653 1.00 10.36 114 ARG A N 1
ATOM 1602 C CA . ARG A 1 109 ? -5.966 16.793 19.456 1.00 11.79 114 ARG A CA 1
ATOM 1603 C C . ARG A 1 109 ? -4.794 17.497 20.144 1.00 10.86 114 ARG A C 1
ATOM 1604 O O . ARG A 1 109 ? -4.473 18.635 19.823 1.00 12.00 114 ARG A O 1
ATOM 1625 N N . ARG A 1 110 ? -4.104 16.795 21.042 1.00 11.59 115 ARG A N 1
ATOM 1626 C CA . ARG A 1 110 ? -2.923 17.364 21.664 1.00 12.25 115 ARG A CA 1
ATOM 1627 C C . ARG A 1 110 ? -1.814 17.532 20.617 1.00 13.97 115 ARG A C 1
ATOM 1628 O O . ARG A 1 110 ? -1.431 16.552 19.946 1.00 17.23 115 ARG A O 1
ATOM 1649 N N . ALA A 1 111 ? -1.308 18.716 20.450 1.00 12.92 116 ALA A N 1
ATOM 1650 C CA . ALA A 1 111 ? -0.183 18.993 19.567 1.00 14.73 116 ALA A CA 1
ATOM 1651 C C . ALA A 1 111 ? 1.139 18.871 20.345 1.00 14.99 116 ALA A C 1
ATOM 1652 O O . ALA A 1 111 ? 1.389 19.694 21.225 1.00 16.56 116 ALA A O 1
ATOM 1659 N N . VAL A 1 112 ? 1.884 17.783 20.100 1.00 18.74 117 VAL A N 1
ATOM 1660 C CA . VAL A 1 112 ? 3.130 17.502 20.894 1.00 20.68 117 VAL A CA 1
ATOM 1661 C C . VAL A 1 112 ? 4.265 17.497 19.923 1.00 21.18 117 VAL A C 1
ATOM 1662 O O . VAL A 1 112 ? 4.185 16.933 18.840 1.00 26.40 117 VAL A O 1
ATOM 1675 N N . TYR A 1 113 ? 5.349 18.134 20.297 1.00 20.61 118 TYR A N 1
ATOM 1676 C CA . TYR A 1 113 ? 6.559 18.116 19.510 1.00 20.51 118 TYR A CA 1
ATOM 1677 C C . TYR A 1 113 ? 7.482 16.950 19.896 1.00 20.73 118 TYR A C 1
ATOM 1678 O O . TYR A 1 113 ? 7.735 16.698 21.094 1.00 20.57 118 TYR A O 1
ATOM 1695 N N . TYR A 1 114 ? 7.994 16.339 18.859 1.00 20.11 119 TYR A N 1
ATOM 1696 C CA . TYR A 1 114 ? 9.033 15.291 18.985 1.00 21.82 119 TYR A CA 1
ATOM 1697 C C . TYR A 1 114 ? 10.189 15.608 18.035 1.00 19.60 119 TYR A C 1
ATOM 1698 O O . TYR A 1 114 ? 9.946 15.896 16.842 1.00 21.32 119 TYR A O 1
ATOM 1715 N N . ASP A 1 115 ? 11.422 15.558 18.525 1.00 19.22 120 ASP A N 1
ATOM 1716 C CA . ASP A 1 115 ? 12.574 15.772 17.621 1.00 18.15 120 ASP A CA 1
ATOM 1717 C C . ASP A 1 115 ? 12.510 14.678 16.577 1.00 20.62 120 ASP A C 1
ATOM 1718 O O . ASP A 1 115 ? 12.317 13.480 16.871 1.00 23.66 120 ASP A O 1
ATOM 1727 N N . PRO A 1 116 ? 12.588 15.045 15.298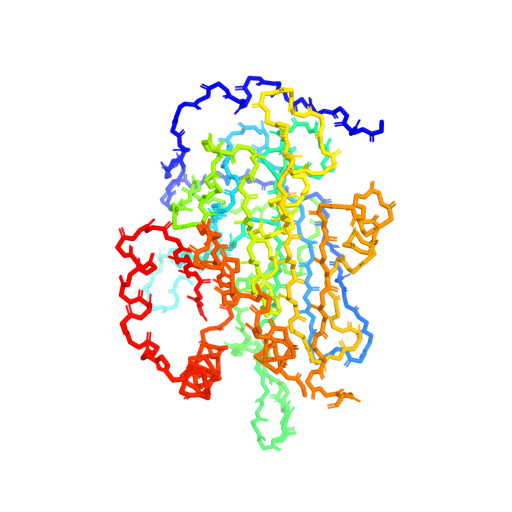 1.00 22.96 121 PRO A N 1
ATOM 1728 C CA . PRO A 1 116 ? 12.425 14.018 14.313 1.00 28.16 121 PRO A CA 1
ATOM 1729 C C . PRO A 1 116 ? 13.518 12.956 14.342 1.00 30.74 121 PRO A C 1
ATOM 1730 O O . PRO A 1 116 ? 13.228 11.845 13.842 1.00 38.11 121 PRO A O 1
ATOM 1741 N N . GLU A 1 117 ? 14.711 13.244 14.824 1.00 26.65 122 GLU A N 1
ATOM 1742 C CA . GLU A 1 117 ? 15.731 12.199 14.844 1.00 30.49 122 GLU A CA 1
ATOM 1743 C C . GLU A 1 117 ? 15.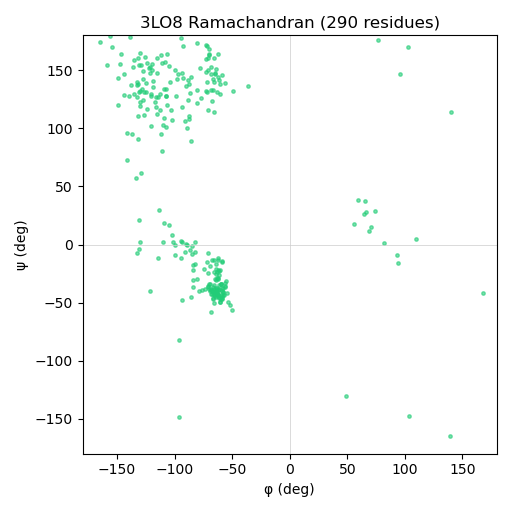640 11.360 16.103 1.00 30.69 122 GLU A C 1
ATOM 1744 O O . GLU A 1 117 ? 15.638 10.133 16.097 1.00 37.55 122 GLU A O 1
ATOM 1765 N N A THR A 1 118 ? 15.488 12.034 17.231 0.53 26.99 123 THR A N 1
ATOM 1766 N N B THR A 1 118 ? 15.715 12.045 17.233 0.47 31.38 123 THR A N 1
ATOM 1767 C CA A THR A 1 118 ? 15.542 11.429 18.552 0.53 25.12 123 THR A CA 1
ATOM 1768 C CA B THR A 1 118 ? 15.876 11.196 18.427 0.47 29.65 123 THR A CA 1
ATOM 1769 C C A THR A 1 118 ? 14.231 11.246 19.300 0.53 24.43 123 THR A C 1
ATOM 1770 C C B THR A 1 118 ? 14.513 10.689 18.850 0.47 28.78 123 THR A C 1
ATOM 1771 O O A THR A 1 118 ? 14.189 10.430 20.234 0.53 24.57 123 THR A O 1
ATOM 1772 O O B THR A 1 118 ? 14.374 9.828 19.715 0.47 30.19 123 THR A O 1
ATOM 1791 N N A GLY A 1 119 ? 13.199 11.978 18.914 0.53 19.69 124 GLY A N 1
ATOM 1792 N N B GLY A 1 119 ? 13.522 11.323 18.225 0.47 26.70 124 GLY A N 1
ATOM 1793 C CA A GLY A 1 119 ? 11.913 11.847 19.587 0.53 20.45 124 GLY A CA 1
ATOM 1794 C CA B GLY A 1 119 ? 12.115 11.189 18.534 0.47 25.45 124 GLY A CA 1
ATOM 1795 C C A GLY A 1 119 ? 11.861 12.618 20.880 0.53 18.58 124 GLY A C 1
ATOM 1796 C C B GLY A 1 119 ? 11.827 11.606 19.965 0.47 19.64 124 GLY A C 1
ATOM 1797 O O A GLY A 1 119 ? 10.844 12.617 21.553 0.53 19.20 124 GLY A O 1
ATOM 1798 O O B GLY A 1 119 ? 10.806 11.264 20.567 0.47 25.54 124 GLY A O 1
ATOM 1805 N N A LYS A 1 120 ? 12.927 13.316 21.263 0.53 15.56 125 LYS A N 1
ATOM 1806 N N B LYS A 1 120 ? 12.748 12.354 20.574 0.47 23.03 125 LYS A N 1
ATOM 1807 C CA A LYS A 1 120 ? 12.900 14.068 22.500 0.53 16.84 125 LYS A CA 1
ATOM 1808 C CA B LYS A 1 120 ? 12.549 12.800 21.941 0.47 21.43 125 LYS A CA 1
ATOM 1809 C C A LYS A 1 120 ? 11.844 15.175 22.484 0.53 14.31 125 LYS A C 1
ATOM 1810 C C B LYS A 1 120 ? 11.524 13.934 21.908 0.47 19.96 125 LYS A C 1
ATOM 1811 O O A LYS A 1 120 ? 11.680 15.939 21.548 0.53 14.18 125 LYS A O 1
ATOM 1812 O O B LYS A 1 120 ? 11.639 14.878 21.157 0.47 20.16 125 LYS A O 1
ATOM 1849 N N A GLU A 1 121 ? 11.180 15.264 23.626 0.53 14.52 126 GLU A N 1
ATOM 1850 N N B GLU A 1 121 ? 10.528 13.762 22.755 0.47 21.71 126 GLU A N 1
ATOM 1851 C CA A GLU A 1 121 ? 10.181 16.289 23.859 0.53 15.19 126 GLU A CA 1
ATOM 1852 C CA B GLU A 1 121 ? 9.580 14.821 22.927 0.47 19.15 126 GLU A CA 1
ATOM 1853 C C A GLU A 1 121 ? 10.801 17.650 24.213 0.53 12.66 126 GLU A C 1
ATOM 1854 C C B GLU A 1 121 ? 10.246 16.014 23.616 0.47 20.43 126 GLU A C 1
ATOM 1855 O O A GLU A 1 121 ? 11.968 17.704 24.580 0.53 15.44 126 GLU A O 1
ATOM 1856 O O B GLU A 1 121 ? 11.165 15.827 24.429 0.47 31.87 126 GLU A O 1
ATOM 1879 N N A ASP A 1 122 ? 9.990 18.693 24.118 0.53 13.07 127 ASP A N 1
ATOM 1880 N N B ASP A 1 122 ? 9.719 17.186 23.302 0.47 19.10 127 ASP A N 1
ATOM 1881 C CA A ASP A 1 122 ? 10.357 20.040 24.528 0.53 12.78 127 ASP A CA 1
ATOM 1882 C CA B ASP A 1 122 ? 10.182 18.420 23.943 0.47 18.81 127 ASP A CA 1
ATOM 1883 C C A ASP A 1 122 ? 9.109 20.792 24.905 0.53 12.14 127 ASP A C 1
ATOM 1884 C C B ASP A 1 122 ? 8.930 19.237 24.275 0.47 17.52 127 ASP A C 1
ATOM 1885 O O A ASP A 1 122 ? 8.309 21.143 24.036 0.53 12.61 127 ASP A O 1
ATOM 1886 O O B ASP A 1 122 ? 8.344 19.885 23.385 0.47 16.67 127 ASP A O 1
ATOM 1903 N N A PRO A 1 123 ? 8.872 21.032 26.189 0.53 11.99 128 PRO A N 1
ATOM 1904 N N B PRO A 1 123 ? 8.529 19.138 25.542 0.47 18.85 128 PRO A N 1
ATOM 1905 C CA A PRO A 1 123 ? 7.606 21.674 26.562 0.53 12.34 128 PRO A CA 1
ATOM 1906 C CA B PRO A 1 123 ? 7.273 19.817 25.914 0.47 18.67 128 PRO A CA 1
ATOM 1907 C C A PRO A 1 123 ? 7.440 23.054 25.936 0.53 12.18 128 PRO A C 1
ATOM 1908 C C B PRO A 1 123 ? 7.284 21.305 25.634 0.47 17.53 128 PRO A C 1
ATOM 1909 O O A PRO A 1 123 ? 6.262 23.461 25.713 0.53 15.03 128 PRO A O 1
ATOM 1910 O O B PRO A 1 123 ? 6.193 21.863 25.473 0.47 16.43 128 PRO A O 1
ATOM 1931 N N A SER A 1 124 ? 8.491 23.761 25.596 0.53 12.16 129 SER A N 1
ATOM 1932 N N B SER A 1 124 ? 8.451 21.924 25.575 0.47 16.12 129 SER A N 1
ATOM 1933 C CA A SER A 1 124 ? 8.358 25.063 24.964 0.53 12.69 129 SER A CA 1
ATOM 1934 C CA B SER A 1 124 ? 8.455 23.378 25.374 0.47 15.52 129 SER A CA 1
ATOM 1935 C C A SER A 1 124 ? 7.875 25.003 23.532 0.53 12.82 129 SER A C 1
ATOM 1936 C C B SER A 1 124 ? 7.990 23.707 23.976 0.47 15.08 129 SER A C 1
ATOM 1937 O O A SER A 1 124 ? 7.467 26.043 23.033 0.53 15.13 129 SER A O 1
ATOM 1938 O O B SER A 1 124 ? 7.584 24.851 23.798 0.47 18.96 129 SER A O 1
ATOM 1951 N N A LYS A 1 125 ? 7.886 23.863 22.904 0.53 12.29 130 LYS A N 1
ATOM 1952 N N B LYS A 1 125 ? 8.036 22.817 22.990 0.47 15.47 130 LYS A N 1
ATOM 1953 C CA A LYS A 1 125 ? 7.428 23.542 21.558 0.53 15.37 130 LYS A CA 1
ATOM 1954 C CA B LYS A 1 125 ? 7.579 23.173 21.634 0.47 16.73 130 LYS A CA 1
ATOM 1955 C C A LYS A 1 125 ? 6.102 22.796 21.411 0.53 18.96 130 LYS A C 1
ATOM 1956 C C B LYS A 1 125 ? 6.153 22.670 21.398 0.47 16.64 130 LYS A C 1
ATOM 1957 O O A LYS A 1 125 ? 5.670 22.655 20.252 0.53 24.48 130 LYS A O 1
ATOM 1958 O O B LYS A 1 125 ? 5.681 22.622 20.270 0.47 14.89 130 LYS A O 1
ATOM 1995 N N . ASN A 1 126 ? 5.483 22.306 22.475 1.00 17.35 131 ASN A N 1
ATOM 1996 C CA . ASN A 1 126 ? 4.148 21.760 22.366 1.00 16.41 131 ASN A CA 1
ATOM 1997 C C . ASN A 1 126 ? 3.164 22.853 22.034 1.00 14.16 131 ASN A C 1
ATOM 1998 O O . ASN A 1 126 ? 3.347 24.036 22.298 1.00 17.13 131 ASN A O 1
ATOM 2009 N N . GLY A 1 127 ? 2.016 22.450 21.509 1.00 13.59 132 GLY A N 1
ATOM 2010 C CA . GLY A 1 127 ? 0.984 23.450 21.214 1.00 13.52 132 GLY A CA 1
ATOM 2011 C C . GLY A 1 127 ? 0.337 23.961 22.457 1.00 12.83 132 GLY A C 1
ATOM 2012 O O . GLY A 1 127 ? -0.020 23.186 23.371 1.00 13.95 132 GLY A O 1
ATOM 2016 N N . VAL A 1 128 ? 0.197 25.251 22.599 1.00 12.49 133 VAL A N 1
ATOM 2017 C CA . VAL A 1 128 ? -0.212 25.831 23.866 1.00 12.30 133 VAL A CA 1
ATOM 2018 C C . VAL A 1 128 ? -1.651 25.472 24.175 1.00 12.00 133 VAL A C 1
ATOM 2019 O O . VAL A 1 128 ? -1.974 24.976 25.261 1.00 12.52 133 VAL A O 1
ATOM 2032 N N . CYS A 1 129 ? -2.584 25.815 23.298 1.00 10.92 134 CYS A N 1
ATOM 2033 C CA . CYS A 1 129 ? -3.982 25.743 23.648 1.00 10.72 134 CYS A CA 1
ATOM 2034 C C . CYS A 1 129 ? -4.458 24.293 23.695 1.00 10.09 134 CYS A C 1
ATOM 2035 O O . CYS A 1 129 ? -5.308 23.948 24.537 1.00 11.18 134 CYS A O 1
ATOM 2042 N N . SER A 1 130 ? -4.009 23.443 22.811 1.00 10.43 135 SER A N 1
ATOM 2043 C CA . SER A 1 130 ? -4.487 22.078 22.774 1.00 10.47 135 SER A CA 1
ATOM 2044 C C . SER A 1 130 ? -4.071 21.329 24.020 1.00 10.65 135 SER A C 1
ATOM 2045 O O . SER A 1 130 ? -4.861 20.571 24.620 1.00 12.33 135 SER A O 1
ATOM 2052 N N . ASN A 1 131 ? -2.843 21.523 24.485 1.00 11.94 136 ASN A N 1
ATOM 2053 C CA . ASN A 1 131 ? -2.412 20.918 25.722 1.00 11.93 136 ASN A CA 1
ATOM 2054 C C . ASN A 1 131 ? -3.099 21.563 26.923 1.00 11.95 136 ASN A C 1
ATOM 2055 O O . ASN A 1 131 ? -3.463 20.818 27.876 1.00 12.77 136 ASN A O 1
ATOM 2066 N N . PHE A 1 132 ? -3.303 22.877 26.919 1.00 11.57 137 PHE A N 1
ATOM 2067 C CA . PHE A 1 132 ? -4.069 23.553 27.974 1.00 11.38 137 PHE A CA 1
ATOM 2068 C C . PHE A 1 132 ? -5.402 22.866 28.152 1.00 10.74 137 PHE A C 1
ATOM 2069 O O . PHE A 1 132 ? -5.839 22.526 29.262 1.00 10.97 137 PHE A O 1
ATOM 2086 N N . LEU A 1 133 ? -6.126 22.686 27.034 1.00 10.87 138 LEU A N 1
ATOM 2087 C CA . LEU A 1 133 ? -7.465 22.106 27.075 1.00 10.61 138 LEU A CA 1
ATOM 2088 C C . LEU A 1 133 ? -7.402 20.651 27.538 1.00 10.39 138 LEU A C 1
ATOM 2089 O O . LEU A 1 133 ? -8.135 20.257 28.472 1.00 11.53 138 LEU A O 1
ATOM 2105 N N . CYS A 1 134 ? -6.544 19.816 26.951 1.00 11.09 139 CYS A N 1
ATOM 2106 C CA . CYS A 1 134 ? -6.535 18.418 27.349 1.00 11.52 139 CYS A CA 1
ATOM 2107 C C . CYS A 1 134 ? -5.995 18.203 28.761 1.00 11.37 139 CYS A C 1
ATOM 2108 O O . CYS A 1 134 ? -6.298 17.144 29.351 1.00 11.91 139 CYS A O 1
ATOM 2115 N N . ASN A 1 135 ? -5.288 19.126 29.340 1.00 10.59 140 ASN A N 1
ATOM 2116 C CA . ASN A 1 135 ? -4.800 19.085 30.703 1.00 11.31 140 ASN A CA 1
ATOM 2117 C C . ASN A 1 135 ? -5.818 19.623 31.718 1.00 11.22 140 ASN A C 1
ATOM 2118 O O . ASN A 1 135 ? -5.578 19.620 32.907 1.00 12.07 140 ASN A O 1
ATOM 2129 N N . SER A 1 136 ? -6.933 20.135 31.223 1.00 11.51 141 SER A N 1
ATOM 2130 C CA . SER A 1 136 ? -7.899 20.799 32.104 1.00 10.65 141 SER A CA 1
ATOM 2131 C C . SER A 1 136 ? -8.633 19.781 32.953 1.00 10.89 141 SER A C 1
ATOM 2132 O O . SER A 1 136 ? -8.723 18.598 32.622 1.00 12.44 141 SER A O 1
ATOM 2139 N N . LYS A 1 137 ? -9.209 20.265 34.048 1.00 11.00 142 LYS A N 1
ATOM 2140 C CA . LYS A 1 137 ? -9.918 19.461 34.996 1.00 10.63 142 LYS A CA 1
ATOM 2141 C C . LYS A 1 137 ? -11.227 20.156 35.371 1.00 10.73 142 LYS A C 1
ATOM 2142 O O . LYS A 1 137 ? -11.354 21.355 35.249 1.00 10.93 142 LYS A O 1
ATOM 2161 N N . PRO A 1 138 ? -12.200 19.414 35.880 1.00 11.70 143 PRO A N 1
ATOM 2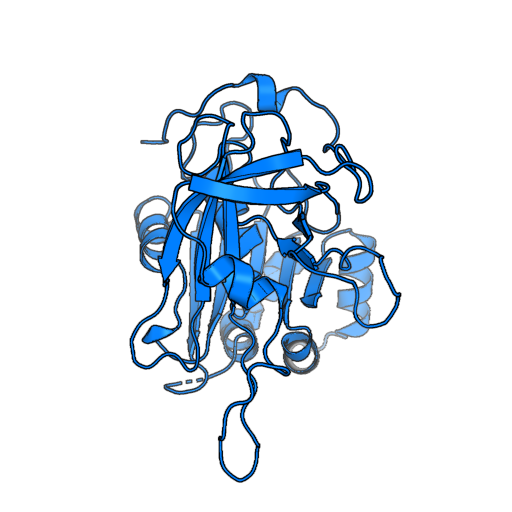162 C CA . PRO A 1 138 ? -13.461 19.992 36.334 1.00 11.68 143 PRO A CA 1
ATOM 2163 C C . PRO A 1 138 ? -13.226 21.180 37.236 1.00 11.07 143 PRO A C 1
ATOM 2164 O O . PRO A 1 138 ? -12.404 21.101 38.177 1.00 12.32 143 PRO A O 1
ATOM 2175 N N . GLY A 1 139 ? -13.914 22.273 36.988 1.00 10.77 144 GLY A N 1
ATOM 2176 C CA . GLY A 1 139 ? -13.834 23.494 37.746 1.00 11.23 144 GLY A CA 1
ATOM 2177 C C . GLY A 1 139 ? -12.859 24.520 37.205 1.00 10.79 144 GLY A C 1
ATOM 2178 O O . GLY A 1 139 ? -12.919 25.697 37.583 1.00 12.95 144 GLY A O 1
ATOM 2182 N N . ASP A 1 140 ? -11.956 24.094 36.315 1.00 10.38 145 ASP A N 1
ATOM 2183 C CA . ASP A 1 140 ? -11.036 25.051 35.721 1.00 10.50 145 ASP A CA 1
ATOM 2184 C C . ASP A 1 140 ? -11.797 26.070 34.883 1.00 10.41 145 ASP A C 1
ATOM 2185 O O . ASP A 1 140 ? -12.842 25.789 34.295 1.00 12.01 145 ASP A O 1
ATOM 2194 N N . LYS A 1 141 ? -11.235 27.277 34.786 1.00 10.49 146 LYS A N 1
ATOM 2195 C CA . LYS A 1 141 ? -11.827 28.358 34.006 1.00 10.53 146 LYS A CA 1
ATOM 2196 C C . LYS A 1 141 ? -11.181 28.446 32.633 1.00 11.37 146 LYS A C 1
ATOM 2197 O O . LYS A 1 141 ? -9.961 28.267 32.475 1.00 14.22 146 LYS A O 1
ATOM 2216 N N . ILE A 1 142 ? -11.997 28.754 31.630 1.00 11.20 147 ILE A N 1
ATOM 2217 C CA . ILE A 1 142 ? -11.484 28.954 30.265 1.00 13.07 147 ILE A CA 1
ATOM 2218 C C . ILE A 1 142 ? -12.084 30.223 29.701 1.00 12.68 147 ILE A C 1
ATOM 2219 O O . ILE A 1 142 ? -13.286 30.540 29.891 1.00 15.41 147 ILE A O 1
ATOM 2248 N N . GLN A 1 143 ? -11.249 30.962 28.995 1.00 11.78 148 GLN A N 1
ATOM 2249 C CA . GLN A 1 143 ? -11.631 32.209 28.330 1.00 11.89 148 GLN A CA 1
ATOM 2250 C C . GLN A 1 143 ? -12.154 31.870 26.948 1.00 10.51 148 GLN A C 1
ATOM 2251 O O . GLN A 1 143 ? -11.386 31.493 26.067 1.00 11.68 148 GLN A O 1
ATOM 2265 N N . LEU A 1 144 ? -13.450 31.992 26.764 1.00 10.70 149 LEU A N 1
ATOM 2266 C CA . LEU A 1 144 ? -14.171 31.619 25.568 1.00 10.92 149 LEU A CA 1
ATOM 2267 C C . LEU A 1 144 ? -14.548 32.872 24.743 1.00 10.67 149 LEU A C 1
ATOM 2268 O O . LEU A 1 144 ? -15.027 33.854 25.277 1.00 12.05 149 LEU A O 1
ATOM 2297 N N . THR A 1 145 ? -14.416 32.737 23.430 1.00 11.18 150 THR A N 1
ATOM 2298 C CA . THR A 1 145 ? -14.839 33.783 22.499 1.00 11.49 150 THR A CA 1
ATOM 2299 C C . THR A 1 145 ? -15.704 33.136 21.424 1.00 10.61 150 THR A C 1
ATOM 2300 O O . THR A 1 145 ? -15.736 31.914 21.210 1.00 11.22 150 THR A O 1
ATOM 2310 N N . GLY A 1 146 ? -16.408 34.023 20.709 1.00 11.86 151 GLY A N 1
ATOM 2311 C CA . GLY A 1 146 ? -17.229 33.604 19.623 1.00 11.57 151 GLY A CA 1
ATOM 2312 C C . GLY A 1 146 ? -18.684 33.593 19.975 1.00 10.84 151 GLY A C 1
ATOM 2313 O O . GLY A 1 146 ? -19.159 34.415 20.727 1.00 11.42 151 GLY A O 1
ATOM 2317 N N . PRO A 1 147 ? -19.444 32.643 19.372 1.00 10.60 152 PRO A N 1
ATOM 2318 C CA . PRO A 1 147 ? -18.973 31.648 18.393 1.00 10.61 152 PRO A CA 1
ATOM 2319 C C . PRO A 1 147 ? -18.668 32.315 17.050 1.00 10.87 152 PRO A C 1
ATOM 2320 O O . PRO A 1 147 ? -18.938 33.517 16.852 1.00 12.40 152 PRO A O 1
ATOM 2331 N N . SER A 1 148 ? -18.081 31.574 16.170 1.00 10.95 153 SER A N 1
ATOM 2332 C CA . SER A 1 148 ? -17.795 32.147 14.877 1.00 13.80 153 SER A CA 1
ATOM 2333 C C . SER A 1 148 ? -17.913 31.037 13.829 1.00 12.86 153 SER A C 1
ATOM 2334 O O . SER A 1 148 ? -17.941 29.846 14.085 1.00 13.77 153 SER A O 1
ATOM 2341 N N . GLY A 1 149 ? -18.007 31.545 12.601 1.00 13.48 154 GLY A N 1
ATOM 2342 C CA . GLY A 1 149 ? -18.065 30.719 11.420 1.00 14.35 154 GLY A CA 1
ATOM 2343 C C . GLY A 1 149 ? -19.485 30.459 10.952 1.00 13.78 154 GLY A C 1
ATOM 2344 O O . GLY A 1 149 ? -20.428 30.275 11.732 1.00 15.43 154 GLY A O 1
ATOM 2348 N N . LYS A 1 150 ? -19.620 30.358 9.648 1.00 13.18 155 LYS A N 1
ATOM 2349 C CA . LYS A 1 150 ? -20.839 29.917 9.017 1.00 13.75 155 LYS A CA 1
ATOM 2350 C C . LYS A 1 150 ? -20.621 28.861 7.952 1.00 13.33 155 LYS A C 1
ATOM 2351 O O . LYS A 1 150 ? -21.639 28.330 7.427 1.00 14.32 155 LYS A O 1
ATOM 2386 N N . ILE A 1 151 ? -19.402 28.522 7.558 1.00 13.71 156 ILE A N 1
ATOM 2387 C CA . ILE A 1 151 ? -19.211 27.617 6.437 1.00 14.67 156 ILE A CA 1
ATOM 2388 C C . ILE A 1 151 ? -19.858 26.260 6.671 1.00 13.42 156 ILE A C 1
ATOM 2389 O O . ILE A 1 151 ? -20.321 25.621 5.711 1.00 15.25 156 ILE A O 1
ATOM 2418 N N . MET A 1 152 ? -19.879 25.798 7.907 1.00 12.28 157 MET A N 1
ATOM 2419 C CA . MET A 1 152 ? -20.299 24.480 8.268 1.00 11.76 157 MET A CA 1
ATOM 2420 C C . MET A 1 152 ? -21.663 24.430 8.913 1.00 11.08 157 MET A C 1
ATOM 2421 O O . MET A 1 152 ? -22.087 23.455 9.506 1.00 12.32 157 MET A O 1
ATOM 2435 N N . LEU A 1 153 ? -22.467 25.484 8.772 1.00 12.00 158 LEU A N 1
ATOM 2436 C CA . LEU A 1 153 ? -23.858 25.417 9.233 1.00 12.41 158 LEU A CA 1
ATOM 2437 C C . LEU A 1 153 ? -24.585 24.327 8.436 1.00 13.19 158 LEU A C 1
ATOM 2438 O O . LEU A 1 153 ? -24.361 24.115 7.256 1.00 16.87 158 LEU A O 1
ATOM 2454 N N . LEU A 1 154 ? -25.490 23.641 9.112 1.00 12.29 159 LEU A N 1
ATOM 2455 C CA . LEU A 1 154 ? -26.240 22.542 8.474 1.00 12.88 159 LEU A CA 1
ATOM 2456 C C . LEU A 1 154 ? -27.381 23.134 7.661 1.00 12.25 159 LEU A C 1
ATOM 2457 O O . LEU A 1 154 ? -28.228 23.834 8.243 1.00 14.04 159 LEU A O 1
ATOM 2473 N N . PRO A 1 155 ? -27.460 22.896 6.367 1.00 12.32 160 PRO A N 1
ATOM 2474 C CA . PRO A 1 155 ? -28.611 23.375 5.606 1.00 13.87 160 PRO A CA 1
ATOM 2475 C C . PRO A 1 155 ? -29.827 22.567 5.980 1.00 13.38 160 PRO A C 1
ATOM 2476 O O . PRO A 1 155 ? -29.893 21.374 5.719 1.00 15.53 160 PRO A O 1
ATOM 2487 N N . GLU A 1 156 ? -30.820 23.189 6.569 1.00 14.04 161 GLU A N 1
ATOM 2488 C CA . GLU A 1 156 ? -31.998 22.503 7.066 1.00 14.06 161 GLU A CA 1
ATOM 2489 C C . GLU A 1 156 ? -33.248 22.809 6.263 1.00 15.75 161 GLU A C 1
ATOM 2490 O O . GLU A 1 156 ? -34.348 22.328 6.658 1.00 18.79 161 GLU A O 1
ATOM 2502 N N . GLU A 1 157 ? -33.223 23.576 5.228 1.00 16.37 162 GLU A N 1
ATOM 2503 C CA . GLU A 1 157 ? -34.383 23.894 4.450 1.00 19.87 162 GLU A CA 1
ATOM 2504 C C . GLU A 1 157 ? -35.080 22.654 3.920 1.00 17.48 162 GLU A C 1
ATOM 2505 O O . GLU A 1 157 ? -36.294 22.631 3.778 1.00 23.29 162 GLU A O 1
ATOM 2517 N N . ASP A 1 158 ? -34.345 21.654 3.562 1.00 16.23 163 ASP A N 1
ATOM 2518 C CA . ASP A 1 158 ? -34.872 20.381 3.123 1.00 15.59 163 ASP A CA 1
ATOM 2519 C C . ASP A 1 158 ? -34.581 19.347 4.184 1.00 14.40 163 ASP A C 1
ATOM 2520 O O . ASP A 1 158 ? -33.444 18.896 4.283 1.00 15.35 163 ASP A O 1
ATOM 2529 N N . PRO A 1 159 ? -35.543 18.963 4.992 1.00 14.98 164 PRO A N 1
ATOM 2530 C CA . PRO A 1 159 ? -35.291 17.968 6.077 1.00 15.04 164 PRO A CA 1
ATOM 2531 C C . PRO A 1 159 ? -35.058 16.575 5.499 1.00 13.99 164 PRO A C 1
ATOM 2532 O O . PRO A 1 159 ? -34.734 15.677 6.292 1.00 15.44 164 PRO A O 1
ATOM 2543 N N . ASN A 1 160 ? -35.236 16.357 4.204 1.00 14.19 165 ASN A N 1
ATOM 2544 C CA . ASN A 1 160 ? -34.961 15.133 3.542 1.00 14.70 165 ASN A CA 1
ATOM 2545 C C . ASN A 1 160 ? -33.727 15.183 2.608 1.00 13.90 165 ASN A C 1
ATOM 2546 O O . ASN A 1 160 ? -33.564 14.329 1.757 1.00 14.85 165 ASN A O 1
ATOM 2557 N N . ALA A 1 161 ? -32.884 16.165 2.822 1.00 13.66 166 ALA A N 1
ATOM 2558 C CA . ALA A 1 161 ? -31.626 16.289 2.103 1.00 13.16 166 ALA A CA 1
ATOM 2559 C C . ALA A 1 161 ? -30.719 15.094 2.383 1.00 12.06 166 ALA A C 1
ATOM 2560 O O . ALA A 1 161 ? -30.861 14.341 3.346 1.00 13.53 166 ALA A O 1
ATOM 2567 N N . THR A 1 162 ? -29.705 14.956 1.524 1.00 11.67 167 THR A N 1
ATOM 2568 C CA . THR A 1 162 ? -28.613 14.023 1.736 1.00 11.14 167 THR A CA 1
ATOM 2569 C C . THR A 1 162 ? -27.341 14.795 2.106 1.00 10.39 167 THR A C 1
ATOM 2570 O O . THR A 1 162 ? -27.042 15.834 1.493 1.00 11.11 167 THR A O 1
ATOM 2580 N N . HIS A 1 163 ? -26.656 14.309 3.150 1.00 9.70 168 HIS A N 1
ATOM 2581 C CA . HIS A 1 163 ? -25.485 14.918 3.721 1.00 9.70 168 HIS A CA 1
ATOM 2582 C C . HIS A 1 163 ? -24.361 13.895 3.782 1.00 9.47 168 HIS A C 1
ATOM 2583 O O . HIS A 1 163 ? -24.484 12.947 4.582 1.00 10.57 168 HIS A O 1
ATOM 2593 N N . ILE A 1 164 ? -23.315 14.061 2.991 1.00 9.52 169 ILE A N 1
ATOM 2594 C CA . ILE A 1 164 ? -22.165 13.180 2.959 1.00 9.32 169 ILE A CA 1
ATOM 2595 C C . ILE A 1 164 ? -21.048 13.887 3.720 1.00 9.19 169 ILE A C 1
ATOM 2596 O O . ILE A 1 164 ? -20.602 14.955 3.286 1.00 10.36 169 ILE A O 1
ATOM 2612 N N . MET A 1 165 ? -20.622 13.321 4.822 1.00 8.80 170 MET A N 1
ATOM 2613 C CA . MET A 1 165 ? -19.725 13.966 5.769 1.00 9.40 170 MET A CA 1
ATOM 2614 C C . MET A 1 165 ? -18.376 13.269 5.772 1.00 9.47 170 MET A C 1
ATOM 2615 O O . MET A 1 165 ? -18.319 12.074 6.118 1.00 10.83 170 MET A O 1
ATOM 2629 N N . ILE A 1 166 ? -17.314 13.949 5.365 1.00 9.56 171 ILE A N 1
ATOM 2630 C CA . ILE A 1 166 ? -16.013 13.357 5.208 1.00 9.62 171 ILE A CA 1
ATOM 2631 C C . ILE A 1 166 ? -15.076 14.022 6.243 1.00 9.72 171 ILE A C 1
ATOM 2632 O O . ILE A 1 166 ? -14.771 15.197 6.191 1.00 10.31 171 ILE A O 1
ATOM 2648 N N . ALA A 1 167 ? -14.660 13.194 7.211 1.00 10.23 172 ALA A N 1
ATOM 2649 C CA . ALA A 1 167 ? -13.834 13.645 8.319 1.00 10.24 172 ALA A CA 1
ATOM 2650 C C . ALA A 1 167 ? -12.527 12.893 8.372 1.00 10.48 172 ALA A C 1
ATOM 2651 O O . ALA A 1 167 ? -12.502 11.673 8.128 1.00 11.81 172 ALA A O 1
ATOM 2658 N N . THR A 1 168 ? -11.482 13.581 8.825 1.00 10.90 173 THR A N 1
ATOM 2659 C CA . THR A 1 168 ? -10.322 12.920 9.385 1.00 11.51 173 THR A CA 1
ATOM 2660 C C . THR A 1 168 ? -10.072 13.488 10.782 1.00 11.24 173 THR A C 1
ATOM 2661 O O . THR A 1 168 ? -10.187 14.683 11.021 1.00 11.27 173 THR A O 1
ATOM 2671 N N . GLY A 1 169 ? -9.725 12.581 11.690 1.00 11.47 174 GLY A N 1
ATOM 2672 C CA . GLY A 1 169 ? -9.406 12.972 13.060 1.00 12.28 174 GLY A CA 1
ATOM 2673 C C . GLY A 1 169 ? -10.463 13.901 13.681 1.00 11.06 174 GLY A C 1
ATOM 2674 O O . GLY A 1 169 ? -11.662 13.582 13.648 1.00 11.27 174 GLY A O 1
ATOM 2678 N N . THR A 1 170 ? -10.016 15.009 14.264 1.00 11.39 175 THR A N 1
ATOM 2679 C CA . THR A 1 170 ? -10.898 15.941 14.913 1.00 10.35 175 THR A CA 1
ATOM 2680 C C . THR A 1 170 ? -11.906 16.583 14.002 1.00 10.30 175 THR A C 1
ATOM 2681 O O . THR A 1 170 ? -12.865 17.212 14.492 1.00 10.77 175 THR A O 1
ATOM 2691 N N . GLY A 1 171 ? -11.762 16.436 12.691 1.00 9.99 176 GLY A N 1
ATOM 2692 C CA . GLY A 1 171 ? -12.762 16.862 11.757 1.00 10.04 176 GLY A CA 1
ATOM 2693 C C . GLY A 1 171 ? -14.122 16.226 11.939 1.00 9.38 176 GLY A C 1
ATOM 2694 O O . GLY A 1 171 ? -15.102 16.681 11.394 1.00 10.20 176 GLY A O 1
ATOM 2698 N N . VAL A 1 172 ? -14.183 15.152 12.732 1.00 9.53 177 VAL A N 1
ATOM 2699 C CA . VAL A 1 172 ? -15.451 14.577 13.071 1.00 9.75 177 VAL A CA 1
ATOM 2700 C C . VAL A 1 172 ? -16.351 15.496 13.881 1.00 9.25 177 VAL A C 1
ATOM 2701 O O . VAL A 1 172 ? -17.578 15.278 13.917 1.00 9.80 177 VAL A O 1
ATOM 2714 N N . ALA A 1 173 ? -15.763 16.484 14.543 1.00 9.58 178 ALA A N 1
ATOM 2715 C CA . ALA A 1 173 ? -16.515 17.315 15.498 1.00 9.30 178 ALA A CA 1
ATOM 2716 C C . ALA A 1 173 ? -17.826 17.889 14.986 1.00 8.86 178 ALA A C 1
ATOM 2717 O O . ALA A 1 173 ? -18.856 17.636 15.636 1.00 9.39 178 ALA A O 1
ATOM 2724 N N . PRO A 1 174 ? -17.877 18.647 13.890 1.00 8.92 179 PRO A N 1
ATOM 2725 C CA . PRO A 1 174 ? -19.178 19.184 13.477 1.00 9.04 179 PRO A CA 1
ATOM 2726 C C . PRO A 1 174 ? -20.179 18.088 13.198 1.00 8.50 179 PRO A C 1
ATOM 2727 O O . PRO A 1 174 ? -21.385 18.250 13.410 1.00 9.46 179 PRO A O 1
ATOM 2738 N N . PHE A 1 175 ? -19.714 16.956 12.678 1.00 8.70 180 PHE A N 1
ATOM 2739 C CA . PHE A 1 175 ? -20.587 15.858 12.308 1.00 8.73 180 PHE A CA 1
ATOM 2740 C C . PHE A 1 175 ? -21.185 15.177 13.498 1.00 8.56 180 PHE A C 1
ATOM 2741 O O . PHE A 1 175 ? -22.327 14.691 13.447 1.00 9.47 180 PHE A O 1
ATOM 2758 N N . ARG A 1 176 ? -20.458 15.098 14.612 1.00 8.71 181 ARG A N 1
ATOM 2759 C CA . ARG A 1 176 ? -21.074 14.611 15.839 1.00 8.93 181 ARG A CA 1
ATOM 2760 C C . ARG A 1 176 ? -22.304 15.482 16.174 1.00 8.72 181 ARG A C 1
ATOM 2761 O O . ARG A 1 176 ? -23.356 14.943 16.568 1.00 9.22 181 ARG A O 1
ATOM 2782 N N . GLY A 1 177 ? -22.182 16.778 16.053 1.00 9.25 182 GLY A N 1
ATOM 2783 C CA . GLY A 1 177 ? -23.294 17.681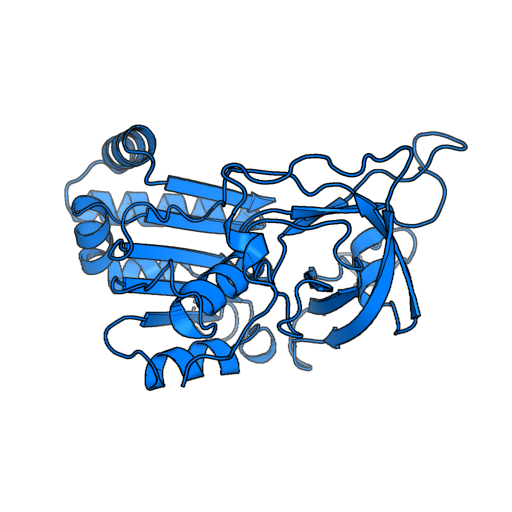 16.311 1.00 9.46 182 GLY A CA 1
ATOM 2784 C C . GLY A 1 177 ? -24.423 17.506 15.267 1.00 9.16 182 GLY A C 1
ATOM 2785 O O . GLY A 1 177 ? -25.579 17.436 15.651 1.00 9.74 182 GLY A O 1
ATOM 2789 N N . TYR A 1 178 ? -24.065 17.459 13.982 1.00 8.61 183 TYR A N 1
ATOM 2790 C CA . TYR A 1 178 ? -25.101 17.240 12.958 1.00 9.14 183 TYR A CA 1
ATOM 2791 C C . TYR A 1 178 ? -25.896 15.981 13.295 1.00 8.62 183 TYR A C 1
ATOM 2792 O O . TYR A 1 178 ? -27.145 15.980 13.221 1.00 9.56 183 TYR A O 1
ATOM 2809 N N . LEU A 1 179 ? -25.204 14.907 13.567 1.00 8.75 184 LEU A N 1
ATOM 2810 C CA . LEU A 1 179 ? -25.844 13.596 13.685 1.00 9.30 184 LEU A CA 1
ATOM 2811 C C . LEU A 1 179 ? -26.689 13.509 14.949 1.00 9.18 184 LEU A C 1
ATOM 2812 O O . LEU A 1 179 ? -27.752 12.881 14.942 1.00 9.79 184 LEU A O 1
ATOM 2828 N N . ARG A 1 180 ? -26.246 14.132 16.039 1.00 9.11 185 ARG A N 1
ATOM 2829 C CA . ARG A 1 180 ? -27.125 14.173 17.225 1.00 9.28 185 ARG A CA 1
ATOM 2830 C C . ARG A 1 180 ? -28.393 14.926 16.932 1.00 9.24 185 ARG A C 1
ATOM 2831 O O . ARG A 1 180 ? -29.456 14.550 17.432 1.00 10.03 185 ARG A O 1
ATOM 2852 N N . ARG A 1 181 ? -28.305 16.035 16.219 1.00 9.41 186 ARG A N 1
ATOM 2853 C CA . ARG A 1 181 ? -29.499 16.805 15.852 1.00 9.95 186 ARG A CA 1
ATOM 2854 C C . ARG A 1 181 ? -30.426 16.022 14.924 1.00 9.93 186 ARG A C 1
ATOM 2855 O O . ARG A 1 181 ? -31.638 16.023 15.068 1.00 11.31 186 ARG A O 1
ATOM 2876 N N . MET A 1 182 ? -29.841 15.303 13.975 1.00 9.80 187 MET A N 1
ATOM 2877 C CA . MET A 1 182 ? -30.606 14.503 13.020 1.00 10.58 187 MET A CA 1
ATOM 2878 C C . MET A 1 182 ? -31.277 13.318 13.674 1.00 10.93 187 MET A C 1
ATOM 2879 O O . MET A 1 182 ? -32.416 12.976 13.309 1.00 12.18 187 MET A O 1
ATOM 2893 N N . PHE A 1 183 ? -30.616 12.645 14.604 1.0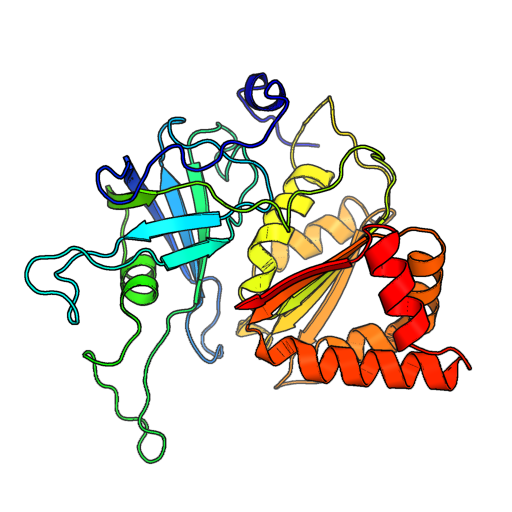0 10.24 188 PHE A N 1
ATOM 2894 C CA . PHE A 1 183 ? -31.037 11.334 15.079 1.00 11.01 188 PHE A CA 1
ATOM 2895 C C . PHE A 1 183 ? -31.311 11.257 16.564 1.00 11.57 188 PHE A C 1
ATOM 2896 O O . PHE A 1 183 ? -32.241 10.524 16.965 1.00 14.53 188 PHE A O 1
ATOM 2913 N N . MET A 1 184 ? -30.531 11.888 17.420 1.00 10.84 189 MET A N 1
ATOM 2914 C CA . MET A 1 184 ? -30.590 11.639 18.859 1.00 11.39 189 MET A CA 1
ATOM 2915 C C . MET A 1 184 ? -31.654 12.485 19.569 1.00 11.20 189 MET A C 1
ATOM 2916 O O . MET A 1 184 ? -32.318 11.977 20.474 1.00 13.94 189 MET A O 1
ATOM 2930 N N . GLU A 1 185 ? -31.714 13.771 19.255 1.00 10.66 190 GLU A N 1
ATOM 2931 C CA . GLU A 1 185 ? -32.451 14.759 20.061 1.00 10.71 190 GLU A CA 1
ATOM 2932 C C . GLU A 1 185 ? -33.871 14.950 19.532 1.00 11.11 190 GLU A C 1
ATOM 2933 O O . GLU A 1 185 ? -34.134 14.927 18.343 1.00 11.71 190 GLU A O 1
ATOM 2945 N N . ASP A 1 186 ? -34.799 15.237 20.437 1.00 11.32 191 ASP A N 1
ATOM 2946 C CA . ASP A 1 186 ? -36.180 15.512 20.072 1.00 12.17 191 ASP A CA 1
ATOM 2947 C C . ASP A 1 186 ? -36.355 16.981 19.707 1.00 12.49 191 ASP A C 1
ATOM 2948 O O . ASP A 1 186 ? -36.621 17.807 20.572 1.00 13.65 191 ASP A O 1
ATOM 2957 N N . VAL A 1 187 ? -36.155 17.290 18.426 1.00 12.13 192 VAL A N 1
ATOM 2958 C CA . VAL A 1 187 ? -36.239 18.678 17.927 1.00 12.97 192 VAL A CA 1
ATOM 2959 C C . VAL A 1 187 ? -37.463 18.748 17.035 1.00 12.75 192 VAL A C 1
ATOM 2960 O O . VAL A 1 187 ? -37.383 18.341 15.856 1.00 12.69 192 VAL A O 1
ATOM 2973 N N . PRO A 1 188 ? -38.584 19.150 17.546 1.00 14.56 193 PRO A N 1
ATOM 2974 C CA . PRO A 1 188 ? -39.829 18.961 16.770 1.00 15.97 193 PRO A CA 1
ATOM 2975 C C . PRO A 1 188 ? -39.903 19.700 15.459 1.00 16.48 193 PRO A C 1
ATOM 2976 O O . PRO A 1 188 ? -40.621 19.259 14.557 1.00 18.12 193 PRO A O 1
ATOM 2987 N N . ASN A 1 189 ? -39.166 20.780 15.290 1.00 15.97 194 ASN A N 1
ATOM 2988 C CA . ASN A 1 189 ? -39.150 21.585 14.082 1.00 16.87 194 ASN A CA 1
ATOM 2989 C C . ASN A 1 189 ? -38.106 21.095 13.066 1.00 16.78 194 ASN A C 1
ATOM 2990 O O . ASN A 1 189 ? -38.011 21.725 12.004 1.00 19.26 194 ASN A O 1
ATOM 3001 N N . TYR A 1 190 ? -37.351 20.044 13.363 1.00 15.56 195 TYR A N 1
ATOM 3002 C CA . TYR A 1 190 ? -36.389 19.486 12.404 1.00 15.07 195 TYR A CA 1
ATOM 3003 C C . TYR A 1 190 ? -36.420 17.979 12.519 1.00 13.37 195 TYR A C 1
ATOM 3004 O O . TYR A 1 190 ? -35.725 17.406 13.367 1.00 14.39 195 TYR A O 1
ATOM 3021 N N . ARG A 1 191 ? -37.201 17.356 11.653 1.00 13.93 196 ARG A N 1
ATOM 3022 C CA . ARG A 1 191 ? -37.364 15.902 11.590 1.00 14.41 196 ARG A CA 1
ATOM 3023 C C . ARG A 1 191 ? -36.633 15.435 10.336 1.00 13.50 196 ARG A C 1
ATOM 3024 O O . ARG A 1 191 ? -37.143 15.542 9.220 1.00 15.43 196 ARG A O 1
ATOM 3045 N N . PHE A 1 192 ? -35.445 14.906 10.522 1.00 13.65 197 PHE A N 1
ATOM 3046 C CA . PHE A 1 192 ? -34.605 14.502 9.408 1.00 13.02 197 PHE A CA 1
ATOM 3047 C C . PHE A 1 192 ? -35.078 13.166 8.818 1.00 13.76 197 PHE A C 1
ATOM 3048 O O . PHE A 1 192 ? -35.215 12.201 9.561 1.00 16.50 197 PHE A O 1
ATOM 3065 N N . GLY A 1 193 ? -35.327 13.151 7.516 1.00 13.82 198 GLY A N 1
ATOM 3066 C CA . GLY A 1 193 ? -35.748 11.928 6.841 1.00 17.46 198 GLY A CA 1
ATOM 3067 C C . GLY A 1 193 ? -34.962 11.641 5.582 1.00 14.00 198 GLY A C 1
ATOM 3068 O O . GLY A 1 193 ? -35.369 10.863 4.758 1.00 16.17 198 GLY A O 1
ATOM 3072 N N . GLY A 1 194 ? -33.746 12.229 5.467 1.00 13.48 199 GLY A N 1
ATOM 3073 C CA . GLY A 1 194 ? -32.878 12.003 4.320 1.00 12.99 199 GLY A CA 1
ATOM 3074 C C . GLY A 1 194 ? -31.881 10.934 4.601 1.00 11.37 199 GLY A C 1
ATOM 3075 O O . GLY A 1 194 ? -32.122 9.968 5.305 1.00 13.63 199 GLY A O 1
ATOM 3079 N N . LEU A 1 195 ? -30.729 11.077 3.990 1.00 11.58 200 LEU A N 1
ATOM 3080 C CA . LEU A 1 195 ? -29.606 10.167 4.190 1.00 10.63 200 LEU A CA 1
ATOM 3081 C C . LEU A 1 195 ? -28.422 10.963 4.710 1.00 9.88 200 LEU A C 1
ATOM 3082 O O . LEU A 1 195 ? -28.030 11.937 4.081 1.00 10.84 200 LEU A O 1
ATOM 3098 N N . ALA A 1 196 ? -27.839 10.522 5.801 1.00 10.08 201 ALA A N 1
ATOM 3099 C CA . ALA A 1 196 ? -26.593 11.038 6.357 1.00 9.84 201 ALA A CA 1
ATOM 3100 C C . ALA A 1 196 ? -25.576 9.936 6.210 1.00 9.58 201 ALA A C 1
ATOM 3101 O O . ALA A 1 196 ? -25.849 8.807 6.638 1.00 12.07 201 ALA A O 1
ATOM 3108 N N . TRP A 1 197 ? -24.420 10.242 5.654 1.00 9.43 202 TRP A N 1
ATOM 3109 C CA . TRP A 1 197 ? -23.395 9.240 5.406 1.00 9.81 202 TRP A CA 1
ATOM 3110 C C . TRP A 1 197 ? -22.069 9.777 5.933 1.00 9.68 202 TRP A C 1
ATOM 3111 O O . TRP A 1 197 ? -21.555 10.743 5.366 1.00 10.20 202 TRP A O 1
ATOM 3132 N N . LEU A 1 198 ? -21.558 9.194 7.012 1.00 9.52 203 LEU A N 1
ATOM 3133 C CA . LEU A 1 198 ? -20.307 9.617 7.631 1.00 9.82 203 LEU A CA 1
ATOM 3134 C C . LEU A 1 198 ? -19.159 8.688 7.173 1.00 9.86 203 LEU A C 1
ATOM 3135 O O . LEU A 1 198 ? -19.254 7.458 7.300 1.00 11.05 203 LEU A O 1
ATOM 3151 N N . PHE A 1 199 ? -18.105 9.320 6.689 1.00 9.93 204 PHE A N 1
ATOM 3152 C CA . PHE A 1 199 ? -16.825 8.692 6.410 1.00 10.24 204 PHE A CA 1
ATOM 3153 C C . PHE A 1 199 ? -15.792 9.278 7.364 1.00 11.07 204 PHE A C 1
ATOM 3154 O O . PHE A 1 199 ? -15.679 10.498 7.471 1.00 12.17 204 PHE A O 1
ATOM 3171 N N . LEU A 1 200 ? -15.093 8.413 8.073 1.00 11.91 205 LEU A N 1
ATOM 3172 C CA . LEU A 1 200 ? -14.096 8.862 9.066 1.00 12.19 205 LEU A CA 1
ATOM 3173 C C . LEU A 1 200 ? -12.768 8.148 8.851 1.00 13.24 205 LEU A C 1
ATOM 3174 O O . LEU A 1 200 ? -12.695 6.911 8.863 1.00 14.67 205 LEU A O 1
ATOM 3190 N N . GLY A 1 201 ? -11.712 8.945 8.642 1.00 12.76 206 GLY A N 1
ATOM 3191 C CA . GLY A 1 201 ? -10.335 8.412 8.560 1.00 12.61 206 GLY A CA 1
ATOM 3192 C C . GLY A 1 201 ? -9.572 8.792 9.806 1.00 13.34 206 GLY A C 1
ATOM 3193 O O . GLY A 1 201 ? -9.530 9.929 10.258 1.00 14.36 206 GLY A O 1
ATOM 3197 N N . VAL A 1 202 ? -8.972 7.738 10.421 1.00 13.04 207 VAL A N 1
ATOM 3198 C CA . VAL A 1 202 ? -8.116 7.876 11.548 1.00 14.92 207 VAL A CA 1
ATOM 3199 C C . VAL A 1 202 ? -6.914 6.943 11.397 1.00 15.61 207 VAL A C 1
ATOM 3200 O O . VAL A 1 202 ? -6.855 6.146 10.451 1.00 16.94 207 VAL A O 1
ATOM 3213 N N . ALA A 1 203 ? -5.979 6.948 12.325 1.00 17.08 208 ALA A N 1
ATOM 3214 C CA . ALA A 1 203 ? -4.728 6.170 12.163 1.00 18.66 208 ALA A CA 1
ATOM 3215 C C . ALA A 1 203 ? -4.930 4.703 12.394 1.00 19.79 208 ALA A C 1
ATOM 3216 O O . ALA A 1 203 ? -4.333 3.858 11.728 1.00 22.95 208 ALA A O 1
ATOM 3223 N N . ASN A 1 204 ? -5.728 4.341 13.365 1.00 19.51 209 ASN A N 1
ATOM 3224 C CA . ASN A 1 204 ? -5.858 2.924 13.706 1.00 19.24 209 ASN A CA 1
ATOM 3225 C C . ASN A 1 204 ? -7.102 2.808 14.563 1.00 18.03 209 ASN A C 1
ATOM 3226 O O . ASN A 1 204 ? -7.787 3.775 14.925 1.00 18.64 209 ASN A O 1
ATOM 3237 N N . SER A 1 205 ? -7.527 1.606 14.914 1.00 20.21 210 SER A N 1
ATOM 3238 C CA . SER A 1 205 ? -8.731 1.396 15.675 1.00 20.19 210 SER A CA 1
ATOM 3239 C C . SER A 1 205 ? -8.730 2.110 17.034 1.00 18.80 210 SER A C 1
ATOM 3240 O O . SER A 1 205 ? -9.775 2.624 17.439 1.00 17.94 210 SER A O 1
ATOM 3251 N N . ASP A 1 206 ? -7.582 2.151 17.703 1.00 18.16 211 ASP A N 1
ATOM 3252 C CA . ASP A 1 206 ? -7.535 2.867 18.965 1.00 18.66 211 ASP A CA 1
ATOM 3253 C C . ASP A 1 206 ? -7.702 4.382 18.789 1.00 16.87 211 ASP A C 1
ATOM 3254 O O . ASP A 1 206 ? -7.902 5.098 19.798 1.00 16.19 211 ASP A O 1
ATOM 3263 N N . SER A 1 207 ? -7.606 4.908 17.588 1.00 15.78 212 SER A N 1
ATOM 3264 C CA . SER A 1 207 ? -7.773 6.322 17.310 1.00 14.91 212 SER A CA 1
ATOM 3265 C C . SER A 1 207 ? -9.169 6.711 16.910 1.00 13.76 212 SER A C 1
ATOM 3266 O O . SER A 1 207 ? -9.446 7.880 16.585 1.00 13.65 212 SER A O 1
ATOM 3273 N N . LEU A 1 208 ? -10.096 5.774 16.884 1.00 13.65 213 LEU A N 1
ATOM 3274 C CA . LEU A 1 208 ? -11.491 6.086 16.534 1.00 13.48 213 LEU A CA 1
ATOM 3275 C C . LEU A 1 208 ? -12.099 6.998 17.578 1.00 12.64 213 LEU A C 1
ATOM 3276 O O . LEU A 1 208 ? -11.763 6.947 18.775 1.00 13.67 213 LEU A O 1
ATOM 3292 N N . LEU A 1 209 ? -13.015 7.856 17.097 1.00 12.34 214 LEU A N 1
ATOM 3293 C CA . LEU A 1 209 ? -13.614 8.939 17.879 1.00 11.77 214 LEU A CA 1
ATOM 3294 C C . LEU A 1 209 ? -15.129 8.781 17.842 1.00 11.49 214 LEU A C 1
ATOM 3295 O O . LEU A 1 209 ? -15.718 8.819 16.780 1.00 11.82 214 LEU A O 1
ATOM 3311 N N . TYR A 1 210 ? -15.768 8.541 19.005 1.00 11.13 215 TYR A N 1
ATOM 3312 C CA . TYR A 1 210 ? -17.201 8.481 19.116 1.00 11.29 215 TYR A CA 1
ATOM 3313 C C . TYR A 1 210 ? -17.784 7.289 18.356 1.00 11.43 215 TYR A C 1
ATOM 3314 O O . TYR A 1 210 ? -18.931 7.314 17.931 1.00 12.17 215 TYR A O 1
ATOM 3331 N N . ASP A 1 211 ? -17.007 6.220 18.212 1.00 12.13 216 ASP A N 1
ATOM 3332 C CA . ASP A 1 211 ? -17.409 5.106 17.377 1.00 12.57 216 ASP A CA 1
ATOM 3333 C C . ASP A 1 211 ? -18.659 4.426 17.883 1.00 12.68 216 ASP A C 1
ATOM 3334 O O . ASP A 1 211 ? -19.509 3.985 17.098 1.00 14.26 216 ASP A O 1
ATOM 3343 N N . GLU A 1 212 ? -18.810 4.308 19.184 1.00 13.32 217 GLU A N 1
ATOM 3344 C CA . GLU A 1 212 ? -19.994 3.613 19.717 1.00 14.45 217 GLU A CA 1
ATOM 3345 C C . GLU A 1 212 ? -21.246 4.408 19.375 1.00 12.90 217 GLU A C 1
ATOM 3346 O O . GLU A 1 212 ? -22.301 3.819 19.081 1.00 14.11 217 GLU A O 1
ATOM 3367 N N . GLU A 1 213 ? -21.196 5.714 19.432 1.00 12.76 218 GLU A N 1
ATOM 3368 C CA . GLU A 1 213 ? -22.300 6.570 19.090 1.00 11.84 218 GLU A CA 1
ATOM 3369 C C . GLU A 1 213 ? -22.717 6.382 17.630 1.00 11.66 218 GLU A C 1
ATOM 3370 O O . GLU A 1 213 ? -23.892 6.209 17.308 1.00 12.27 218 GLU A O 1
ATOM 3382 N N . PHE A 1 214 ? -21.712 6.438 16.755 1.00 12.43 219 PHE A N 1
ATOM 3383 C CA . PHE A 1 214 ? -22.071 6.341 15.291 1.00 13.29 219 PHE A CA 1
ATOM 3384 C C . PHE A 1 214 ? -22.572 4.942 14.987 1.00 13.01 219 PHE A C 1
ATOM 3385 O O . PHE A 1 214 ? -23.519 4.774 14.211 1.00 14.88 219 PHE A O 1
ATOM 3402 N N . THR A 1 215 ? -21.967 3.909 15.582 1.00 13.54 220 THR A N 1
ATOM 3403 C CA . THR A 1 215 ? -22.418 2.551 15.342 1.00 15.66 220 THR A CA 1
ATOM 3404 C C . THR A 1 215 ? -23.853 2.378 15.806 1.00 14.97 220 THR A C 1
ATOM 3405 O O . THR A 1 215 ? -24.673 1.700 15.182 1.00 17.18 220 THR A O 1
ATOM 3415 N N . SER A 1 216 ? -24.245 3.048 16.886 1.00 14.42 221 SER A N 1
ATOM 3416 C CA . SER A 1 216 ? -25.600 2.934 17.392 1.00 15.03 221 SER A CA 1
ATOM 3417 C C . SER A 1 216 ? -26.571 3.522 16.369 1.00 13.46 221 SER A C 1
ATOM 3418 O O . SER A 1 216 ? -27.677 2.975 16.232 1.00 14.44 221 SER A O 1
ATOM 3433 N N . TYR A 1 217 ? -26.204 4.576 15.645 1.00 12.96 222 TYR A N 1
ATOM 3434 C CA . TYR A 1 217 ? -27.114 5.109 14.662 1.00 12.78 222 TYR A CA 1
ATOM 3435 C C . TYR A 1 217 ? -27.401 4.104 13.540 1.00 11.57 222 TYR A C 1
ATOM 3436 O O . TYR A 1 217 ? -28.503 4.130 12.946 1.00 13.07 222 TYR A O 1
ATOM 3453 N N . LEU A 1 218 ? -26.449 3.235 13.200 1.00 12.83 223 LEU A N 1
ATOM 3454 C CA . LEU A 1 218 ? -26.725 2.203 12.178 1.00 13.41 223 LEU A CA 1
ATOM 3455 C C . LEU A 1 218 ? -27.876 1.313 12.594 1.00 13.69 223 LEU A C 1
ATOM 3456 O O . LEU A 1 218 ? -28.641 0.860 11.754 1.00 14.75 223 LEU A O 1
ATOM 3472 N N . LYS A 1 219 ? -28.003 1.049 13.894 1.00 14.20 224 LYS A N 1
ATOM 3473 C CA . LYS A 1 219 ? -29.086 0.190 14.399 1.00 15.32 224 LYS A CA 1
ATOM 3474 C C . LYS A 1 219 ? -30.378 0.917 14.610 1.00 14.99 224 LYS A C 1
ATOM 3475 O O . LYS A 1 219 ? -31.418 0.278 14.521 1.00 18.67 224 LYS A O 1
ATOM 3494 N N . GLN A 1 220 ? -30.294 2.197 14.933 1.00 14.18 225 GLN A N 1
ATOM 3495 C CA . GLN A 1 220 ? -31.459 2.995 15.214 1.00 15.15 225 GLN A CA 1
ATOM 3496 C C . GLN A 1 220 ? -32.114 3.559 13.953 1.00 14.39 225 GLN A C 1
ATOM 3497 O O . GLN A 1 220 ? -33.338 3.664 13.906 1.00 15.90 225 GLN A O 1
ATOM 3511 N N . TYR A 1 221 ? -31.324 3.923 12.974 1.00 12.30 226 TYR A N 1
ATOM 3512 C CA . TYR A 1 221 ? -31.752 4.562 11.775 1.00 12.00 226 TYR A CA 1
ATOM 3513 C C . TYR A 1 221 ? -31.130 3.946 10.531 1.00 11.33 226 TYR A C 1
ATOM 3514 O O . TYR A 1 221 ? -30.495 4.609 9.718 1.00 11.85 226 TYR A O 1
ATOM 3531 N N . PRO A 1 222 ? -31.336 2.620 10.351 1.00 12.44 227 PRO A N 1
ATOM 3532 C CA . PRO A 1 222 ? -30.656 1.913 9.230 1.00 12.70 227 PRO A CA 1
ATOM 3533 C C . PRO A 1 222 ? -31.023 2.427 7.866 1.00 12.73 227 PRO A C 1
ATOM 3534 O O . PRO A 1 222 ? -30.268 2.231 6.914 1.00 14.60 227 PRO A O 1
ATOM 3545 N N . ASP A 1 223 ? -32.203 3.002 7.709 1.00 12.93 228 ASP A N 1
ATOM 3546 C CA . ASP A 1 223 ? -32.604 3.506 6.416 1.00 14.42 228 ASP A CA 1
ATOM 3547 C C . ASP A 1 223 ? -32.207 4.968 6.177 1.00 14.17 228 ASP A C 1
ATOM 3548 O O . ASP A 1 223 ? -32.471 5.506 5.103 1.00 16.65 228 ASP A O 1
ATOM 3557 N N . ASN A 1 224 ? -31.543 5.593 7.148 1.00 11.55 229 ASN A N 1
ATOM 3558 C CA . ASN A 1 224 ? -31.184 6.991 7.058 1.00 11.76 229 ASN A CA 1
ATOM 3559 C C . ASN A 1 224 ? -29.731 7.316 7.378 1.00 10.66 229 ASN A C 1
ATOM 3560 O O . ASN A 1 224 ? -29.369 8.506 7.224 1.00 10.95 229 ASN A O 1
ATOM 3571 N N . PHE A 1 225 ? -28.939 6.347 7.773 1.00 11.26 230 PHE A N 1
ATOM 3572 C CA . PHE A 1 225 ? -27.563 6.589 8.163 1.00 10.99 230 PHE A CA 1
ATOM 3573 C C . PHE A 1 225 ? -26.664 5.516 7.596 1.00 10.93 230 PHE A C 1
ATOM 3574 O O . PHE A 1 225 ? -27.026 4.303 7.678 1.00 13.12 230 PHE A O 1
ATOM 3591 N N . ARG A 1 226 ? -25.510 5.880 7.067 1.00 10.42 231 ARG A N 1
ATOM 3592 C CA . ARG A 1 226 ? -24.447 4.987 6.700 1.00 10.85 231 ARG A CA 1
ATOM 3593 C C . ARG A 1 226 ? -23.138 5.486 7.303 1.00 10.22 231 ARG A C 1
ATOM 3594 O O . ARG A 1 226 ? -23.009 6.693 7.587 1.00 10.41 231 ARG A O 1
ATOM 3615 N N . TYR A 1 227 ? -22.198 4.580 7.517 1.00 10.98 232 TYR A N 1
ATOM 3616 C CA . TYR A 1 227 ? -20.976 4.862 8.285 1.00 10.91 232 TYR A CA 1
ATOM 3617 C C . TYR A 1 227 ? -19.836 4.025 7.787 1.00 11.50 232 TYR A C 1
ATOM 3618 O O . TYR A 1 227 ? -19.926 2.783 7.841 1.00 13.41 232 TYR A O 1
ATOM 3635 N N . ASP A 1 228 ? -18.759 4.616 7.321 1.00 11.93 233 ASP A N 1
ATOM 3636 C CA . ASP A 1 228 ? -17.593 3.914 6.852 1.00 11.95 233 ASP A CA 1
ATOM 3637 C C . ASP A 1 228 ? -16.323 4.518 7.450 1.00 12.68 233 ASP A C 1
ATOM 3638 O O . ASP A 1 228 ? -16.210 5.724 7.528 1.00 13.88 233 ASP A O 1
ATOM 3647 N N . LYS A 1 229 ? -15.405 3.654 7.866 1.00 13.74 234 LYS A N 1
ATOM 3648 C CA . LYS A 1 229 ? -14.143 4.023 8.485 1.00 14.73 234 LYS A CA 1
ATOM 3649 C C . LYS A 1 229 ? -12.952 3.621 7.656 1.00 13.82 234 LYS A C 1
ATOM 3650 O O . LYS A 1 229 ? -12.974 2.536 7.010 1.00 16.81 234 LYS A O 1
ATOM 3669 N N . ALA A 1 230 ? -11.909 4.399 7.729 1.00 14.80 235 ALA A N 1
ATOM 3670 C CA . ALA A 1 230 ? -10.625 4.128 7.072 1.00 14.85 235 ALA A CA 1
ATOM 3671 C C . ALA A 1 230 ? -9.544 4.226 8.151 1.00 15.17 235 ALA A C 1
ATOM 3672 O O . ALA A 1 230 ? -9.419 5.229 8.779 1.00 17.27 235 ALA A O 1
ATOM 3679 N N . LEU A 1 231 ? -8.755 3.185 8.323 1.00 18.46 236 LEU A N 1
ATOM 3680 C CA . LEU A 1 231 ? -7.653 3.116 9.292 1.00 19.08 236 LEU A CA 1
ATOM 3681 C C . LEU A 1 231 ? -6.327 3.145 8.525 1.00 19.62 236 LEU A C 1
ATOM 3682 O O . LEU A 1 231 ? -5.990 2.200 7.850 1.00 23.76 236 LEU A O 1
ATOM 3698 N N . SER A 1 232 ? -5.580 4.230 8.599 1.00 20.58 237 SER A N 1
ATOM 3699 C CA . SER A 1 232 ? -4.443 4.297 7.705 1.00 24.20 237 SER A CA 1
ATOM 3700 C C . SER A 1 232 ? -3.374 3.260 8.011 1.00 29.80 237 SER A C 1
ATOM 3701 O O . SER A 1 232 ? -2.725 2.718 7.107 1.00 31.97 237 SER A O 1
ATOM 3708 N N . ARG A 1 233 ? -3.155 2.964 9.280 1.00 26.44 238 ARG A N 1
ATOM 3709 C CA . ARG A 1 233 ? -2.158 2.016 9.755 1.00 38.30 238 ARG A CA 1
ATOM 3710 C C . ARG A 1 233 ? -2.826 0.771 10.333 1.00 40.52 238 ARG A C 1
ATOM 3711 O O . ARG A 1 233 ? -2.916 0.609 11.567 1.00 70.06 238 ARG A O 1
ATOM 3732 N N . GLU A 1 234 ? -3.259 -0.180 9.507 1.00 61.01 239 GLU A N 1
ATOM 3733 C CA . GLU A 1 234 ? -3.997 -1.358 9.938 1.00 54.21 239 GLU A CA 1
ATOM 3734 C C . GLU A 1 234 ? -4.598 -2.077 8.722 1.00 55.11 239 GLU A C 1
ATOM 3735 O O . GLU A 1 234 ? -4.560 -3.307 8.677 1.00 57.38 239 GLU A O 1
ATOM 3756 N N . GLN A 1 235 ? -5.123 -1.256 7.820 1.00 51.78 240 GLN A N 1
ATOM 3757 C CA . GLN A 1 235 ? -5.815 -1.651 6.579 1.00 48.42 240 GLN A CA 1
ATOM 3758 C C . GLN A 1 235 ? -4.914 -1.631 5.369 1.00 50.22 240 GLN A C 1
ATOM 3759 O O . GLN A 1 235 ? -4.600 -0.753 4.598 1.00 48.60 240 GLN A O 1
ATOM 3773 N N . MET A 1 243 ? -4.937 2.701 4.182 1.00 37.29 248 MET A N 1
ATOM 3774 C CA . MET A 1 243 ? -6.312 3.045 3.834 1.00 29.73 248 MET A CA 1
ATOM 3775 C C . MET A 1 243 ? -6.646 4.429 4.362 1.00 22.08 248 MET A C 1
ATOM 3776 O O . MET A 1 243 ? -6.681 4.689 5.562 1.00 23.02 248 MET A O 1
ATOM 3790 N N . TYR A 1 244 ? -6.873 5.325 3.430 1.00 23.25 249 TYR A N 1
ATOM 3791 C CA . TYR A 1 244 ? -7.274 6.698 3.737 1.00 18.90 249 TYR A CA 1
ATOM 3792 C C . TYR A 1 244 ? -8.737 6.893 3.412 1.00 17.18 249 TYR A C 1
ATOM 3793 O O . TYR A 1 244 ? -9.313 6.090 2.683 1.00 18.40 249 TYR A O 1
ATOM 3810 N N . VAL A 1 245 ? -9.305 7.956 3.940 1.00 16.60 250 VAL A N 1
ATOM 3811 C CA . VAL A 1 245 ? -10.743 8.196 3.704 1.00 15.87 250 VAL A CA 1
ATOM 3812 C C . VAL A 1 245 ? -11.034 8.242 2.203 1.00 15.66 250 VAL A C 1
ATOM 3813 O O . VAL A 1 245 ? -12.137 7.787 1.818 1.00 16.36 250 VAL A O 1
ATOM 3826 N N . GLN A 1 246 ? -10.139 8.776 1.384 1.00 15.99 251 GLN A N 1
ATOM 3827 C CA . GLN A 1 246 ? -10.429 8.816 -0.055 1.00 16.37 251 GLN A CA 1
ATOM 3828 C C . GLN A 1 246 ? -10.586 7.435 -0.692 1.00 16.10 251 GLN A C 1
ATOM 3829 O O . GLN A 1 246 ? -11.273 7.276 -1.684 1.00 17.41 251 GLN A O 1
ATOM 3843 N N . ASP A 1 247 ? -9.893 6.431 -0.110 1.00 15.93 252 ASP A N 1
ATOM 3844 C CA . ASP A 1 247 ? -10.016 5.104 -0.627 1.00 17.39 252 ASP A CA 1
ATOM 3845 C C . ASP A 1 247 ? -11.396 4.549 -0.347 1.00 15.78 252 ASP A C 1
ATOM 3846 O O . ASP A 1 247 ? -11.928 3.786 -1.123 1.00 18.05 252 ASP A O 1
ATOM 3855 N N . LYS A 1 248 ? -11.987 4.930 0.797 1.00 18.55 253 LYS A N 1
ATOM 3856 C CA . LYS A 1 248 ? -13.362 4.574 1.035 1.00 19.42 253 LYS A CA 1
ATOM 3857 C C . LYS A 1 248 ? -14.367 5.325 0.163 1.00 19.43 253 LYS A C 1
ATOM 3858 O O . LYS A 1 248 ? -15.349 4.670 -0.269 1.00 22.55 253 LYS A O 1
ATOM 3877 N N . ILE A 1 249 ? -14.122 6.601 -0.129 1.00 18.65 254 ILE A N 1
ATOM 3878 C CA . ILE A 1 249 ? -14.980 7.270 -1.105 1.00 22.05 254 ILE A CA 1
ATOM 3879 C C . ILE A 1 249 ? -14.933 6.535 -2.421 1.00 21.03 254 ILE A C 1
ATOM 3880 O O . ILE A 1 249 ? -15.970 6.339 -3.074 1.00 21.66 254 ILE A O 1
ATOM 3896 N N . GLU A 1 250 ? -13.725 6.097 -2.800 1.00 19.83 255 GLU A N 1
ATOM 3897 C CA . GLU A 1 250 ? -13.591 5.413 -4.092 1.00 18.93 255 GLU A CA 1
ATOM 3898 C C . GLU A 1 250 ? -14.377 4.103 -4.122 1.00 16.59 255 GLU A C 1
ATOM 3899 O O . GLU A 1 250 ? -14.949 3.750 -5.156 1.00 16.99 255 GLU A O 1
ATOM 3911 N N . GLU A 1 251 ? -14.387 3.386 -3.010 1.00 17.90 256 GLU A N 1
ATOM 3912 C CA . GLU A 1 251 ? -15.159 2.163 -2.878 1.00 18.18 256 GLU A CA 1
ATOM 3913 C C . GLU A 1 251 ? -16.638 2.394 -3.191 1.00 17.89 256 GLU A C 1
ATOM 3914 O O . GLU A 1 251 ? -17.283 1.501 -3.720 1.00 20.94 256 GLU A O 1
ATOM 3935 N N . TYR A 1 252 ? -17.129 3.583 -2.902 1.00 15.51 257 TYR A N 1
ATOM 3936 C CA . TYR A 1 252 ? -18.535 3.922 -3.097 1.00 16.15 257 TYR A CA 1
ATOM 3937 C C . TYR A 1 252 ? -18.731 4.968 -4.162 1.00 15.61 257 TYR A C 1
ATOM 3938 O O . TYR A 1 252 ? -19.687 5.738 -4.111 1.00 16.99 257 TYR A O 1
ATOM 3955 N N . SER A 1 253 ? -17.821 4.983 -5.153 1.00 16.68 258 SER A N 1
ATOM 3956 C CA . SER A 1 253 ? -17.822 6.143 -6.037 1.00 17.02 258 SER A CA 1
ATOM 3957 C C . SER A 1 253 ? -19.115 6.311 -6.816 1.00 14.89 258 SER A C 1
ATOM 3958 O O . SER A 1 253 ? -19.541 7.424 -6.985 1.00 14.84 258 SER A O 1
ATOM 3965 N N . ASP A 1 254 ? -19.674 5.211 -7.349 1.00 14.90 259 ASP A N 1
ATOM 3966 C CA . ASP A 1 254 ? -20.872 5.401 -8.153 1.00 14.66 259 ASP A CA 1
ATOM 3967 C C . ASP A 1 254 ? -22.028 5.900 -7.312 1.00 13.57 259 ASP A C 1
ATOM 3968 O O . ASP A 1 254 ? -22.758 6.814 -7.696 1.00 13.95 259 ASP A O 1
ATOM 3977 N N . GLU A 1 255 ? -22.198 5.321 -6.120 1.00 14.64 260 GLU A N 1
ATOM 3978 C CA . GLU A 1 255 ? -23.250 5.774 -5.210 1.00 13.97 260 GLU A CA 1
ATOM 3979 C C . GLU A 1 255 ? -23.083 7.237 -4.863 1.00 13.71 260 GLU A C 1
ATOM 3980 O O . GLU A 1 255 ? -24.046 8.023 -4.876 1.00 13.75 260 GLU A O 1
ATOM 3992 N N . ILE A 1 256 ? -21.841 7.648 -4.557 1.00 13.43 261 ILE A N 1
ATOM 3993 C CA . ILE A 1 256 ? -21.593 9.026 -4.137 1.00 13.38 261 ILE A CA 1
ATOM 3994 C C . ILE A 1 256 ? -21.849 9.989 -5.286 1.00 13.13 261 ILE A C 1
ATOM 3995 O O . ILE A 1 256 ? -22.449 11.030 -5.104 1.00 13.21 261 ILE A O 1
ATOM 4024 N N . PHE A 1 257 ? -21.333 9.652 -6.484 1.00 12.90 262 PHE A N 1
ATOM 4025 C CA . PHE A 1 257 ? -21.504 10.581 -7.612 1.00 13.69 262 PHE A CA 1
ATOM 4026 C C . PHE A 1 257 ? -22.984 10.712 -7.952 1.00 12.68 262 PHE A C 1
ATOM 4027 O O . PHE A 1 257 ? -23.462 11.799 -8.279 1.00 13.70 262 PHE A O 1
ATOM 4044 N N . LYS A 1 258 ? -23.743 9.610 -7.891 1.00 13.60 263 LYS A N 1
ATOM 4045 C CA . LYS A 1 258 ? -25.176 9.703 -8.103 1.00 13.35 263 LYS A CA 1
ATOM 4046 C C . LYS A 1 258 ? -25.880 10.550 -7.073 1.00 12.48 263 LYS A C 1
ATOM 4047 O O . LYS A 1 258 ? -26.732 11.389 -7.421 1.00 13.72 263 LYS A O 1
ATOM 4082 N N . LEU A 1 259 ? -25.479 10.449 -5.820 1.00 12.54 264 LEU A N 1
ATOM 4083 C CA . LEU A 1 259 ? -26.085 11.299 -4.778 1.00 11.81 264 LEU A CA 1
ATOM 4084 C C . LEU A 1 259 ? -25.738 12.773 -5.029 1.00 12.07 264 LEU A C 1
ATOM 4085 O O . LEU A 1 259 ? -26.626 13.637 -4.838 1.00 12.46 264 LEU A O 1
ATOM 4101 N N . LEU A 1 260 ? -24.489 13.085 -5.383 1.00 12.04 265 LEU A N 1
ATOM 4102 C CA . LEU A 1 260 ? -24.106 14.462 -5.688 1.00 12.06 265 LEU A CA 1
ATOM 4103 C C . LEU A 1 260 ? -24.952 15.015 -6.847 1.00 12.25 265 LEU A C 1
ATOM 4104 O O . LEU A 1 260 ? -25.437 16.126 -6.768 1.00 13.58 265 LEU A O 1
ATOM 4120 N N . ASP A 1 261 ? -25.083 14.209 -7.891 1.00 12.96 266 ASP A N 1
ATOM 4121 C CA . ASP A 1 261 ? -25.894 14.668 -9.017 1.00 14.80 266 ASP A CA 1
ATOM 4122 C C . ASP A 1 261 ? -27.343 14.887 -8.612 1.00 14.56 266 ASP A C 1
ATOM 4123 O O . ASP A 1 261 ? -28.015 15.734 -9.203 1.00 17.27 266 ASP A O 1
ATOM 4132 N N . GLY A 1 262 ? -27.832 14.142 -7.622 1.00 14.50 267 GLY A N 1
ATOM 4133 C CA . GLY A 1 262 ? -29.179 14.318 -7.119 1.00 16.42 267 GLY A CA 1
ATOM 4134 C C . GLY A 1 262 ? -29.311 15.436 -6.118 1.00 14.62 267 GLY A C 1
ATOM 4135 O O . GLY A 1 262 ? -30.428 15.610 -5.578 1.00 17.41 267 GLY A O 1
ATOM 4139 N N . GLY A 1 263 ? -28.288 16.191 -5.787 1.00 13.10 268 GLY A N 1
ATOM 4140 C CA . GLY A 1 263 ? -28.396 17.334 -4.910 1.00 12.90 268 GLY A CA 1
ATOM 4141 C C . GLY A 1 263 ? -27.781 17.209 -3.560 1.00 11.74 268 GLY A C 1
ATOM 4142 O O . GLY A 1 263 ? -27.910 18.112 -2.707 1.00 12.41 268 GLY A O 1
ATOM 4146 N N . ALA A 1 264 ? -27.086 16.125 -3.255 1.00 11.43 269 ALA A N 1
ATOM 4147 C CA . ALA A 1 264 ? -26.492 15.919 -1.942 1.00 10.75 269 ALA A CA 1
ATOM 4148 C C . ALA A 1 264 ? -25.496 17.040 -1.593 1.00 10.98 269 ALA A C 1
ATOM 4149 O O . ALA A 1 264 ? -24.731 17.506 -2.458 1.00 12.25 269 ALA A O 1
ATOM 4156 N N . HIS A 1 265 ? -25.459 17.367 -0.310 1.00 9.94 270 HIS A N 1
ATOM 4157 C CA . HIS A 1 265 ? -24.385 18.157 0.261 1.00 10.55 270 HIS A CA 1
ATOM 4158 C C . HIS A 1 265 ? -23.237 17.281 0.643 1.00 10.11 270 HIS A C 1
ATOM 4159 O O . HIS A 1 265 ? -23.436 16.165 1.128 1.00 11.05 270 HIS A O 1
ATOM 4169 N N . ILE A 1 266 ? -22.010 17.784 0.467 1.00 9.97 271 ILE A N 1
ATOM 4170 C CA . ILE A 1 266 ? -20.821 17.074 0.906 1.00 9.93 271 ILE A CA 1
ATOM 4171 C C . ILE A 1 266 ? -19.934 18.035 1.687 1.00 9.65 271 ILE A C 1
ATOM 4172 O O . ILE A 1 266 ? -19.778 19.210 1.315 1.00 10.87 271 ILE A O 1
ATOM 4188 N N . TYR A 1 267 ? -19.406 17.524 2.767 1.00 9.73 272 TYR A N 1
ATOM 4189 C CA . TYR A 1 267 ? -18.678 18.278 3.762 1.00 9.82 272 TYR A CA 1
ATOM 4190 C C . TYR A 1 267 ? -17.336 17.660 4.029 1.00 10.00 272 TYR A C 1
ATOM 4191 O O . TYR A 1 267 ? -17.213 16.419 4.089 1.00 10.82 272 TYR A O 1
ATOM 4208 N N . PHE A 1 268 ? -16.319 18.483 4.242 1.00 10.03 273 PHE A N 1
ATOM 4209 C CA . PHE A 1 268 ? -14.980 18.027 4.562 1.00 10.09 273 PHE A CA 1
ATOM 4210 C C . PHE A 1 268 ? -14.483 18.798 5.767 1.00 10.54 273 PHE A C 1
ATOM 4211 O O . PHE A 1 268 ? -14.539 20.024 5.792 1.00 11.81 273 PHE A O 1
ATOM 4228 N N . CYS A 1 269 ? -13.952 18.080 6.736 1.00 10.10 274 CYS A N 1
ATOM 4229 C CA . CYS A 1 269 ? -13.433 18.759 7.939 1.00 9.93 274 CYS A CA 1
ATOM 4230 C C . CYS A 1 269 ? -12.275 17.924 8.486 1.00 9.91 274 CYS A C 1
ATOM 4231 O O . CYS A 1 269 ? -12.306 16.683 8.505 1.00 10.31 274 CYS A O 1
ATOM 4238 N N . GLY A 1 270 ? -11.261 18.655 9.005 1.00 10.41 275 GLY A N 1
ATOM 4239 C CA . GLY A 1 270 ? -10.083 18.057 9.605 1.00 11.46 275 GLY A CA 1
ATOM 4240 C C . GLY A 1 270 ? -8.844 18.845 9.173 1.00 12.13 275 GLY A C 1
ATOM 4241 O O . GLY A 1 270 ? -8.919 19.955 8.683 1.00 12.65 275 GLY A O 1
ATOM 4245 N N . LEU A 1 271 ? -7.682 18.229 9.391 1.00 13.86 276 LEU A N 1
ATOM 4246 C CA . LEU A 1 271 ? -6.413 18.861 9.001 1.00 13.95 276 LEU A CA 1
ATOM 4247 C C . LEU A 1 271 ? -6.357 18.965 7.464 1.00 13.48 276 LEU A C 1
ATOM 4248 O O . LEU A 1 271 ? -6.757 18.083 6.725 1.00 14.66 276 LEU A O 1
ATOM 4264 N N . LYS A 1 272 ? -5.833 20.134 7.000 1.00 14.19 277 LYS A N 1
ATOM 4265 C CA . LYS A 1 272 ? -5.873 20.431 5.583 1.00 15.41 277 LYS A CA 1
ATOM 4266 C C . LYS A 1 272 ? -5.133 19.462 4.708 1.00 15.43 277 LYS A C 1
ATOM 4267 O O . LYS A 1 272 ? -5.469 19.342 3.509 1.00 16.32 277 LYS A O 1
ATOM 4286 N N . GLY A 1 273 ? -4.167 18.744 5.253 1.00 15.95 278 GLY A N 1
ATOM 4287 C CA . GLY A 1 273 ? -3.447 17.703 4.567 1.00 17.11 278 GLY A CA 1
ATOM 4288 C C . GLY A 1 273 ? -4.335 16.588 4.048 1.00 17.25 278 GLY A C 1
ATOM 4289 O O . GLY A 1 273 ? -3.877 15.800 3.207 1.00 18.45 278 GLY A O 1
ATOM 4293 N N . MET A 1 274 ? -5.559 16.485 4.498 1.00 15.40 279 MET A N 1
ATOM 4294 C CA . MET A 1 274 ? -6.466 15.473 3.986 1.00 14.73 279 MET A CA 1
ATOM 4295 C C . MET A 1 274 ? -6.904 15.801 2.552 1.00 13.83 279 MET A C 1
ATOM 4296 O O . MET A 1 274 ? -7.334 14.879 1.811 1.00 15.00 279 MET A O 1
ATOM 4310 N N . MET A 1 275 ? -6.886 17.055 2.097 1.00 14.31 280 MET A N 1
ATOM 4311 C CA . MET A 1 275 ? -7.592 17.422 0.868 1.00 13.75 280 MET A CA 1
ATOM 4312 C C . MET A 1 275 ? -6.812 17.028 -0.388 1.00 14.95 280 MET A C 1
ATOM 4313 O O . MET A 1 275 ? -7.538 16.603 -1.348 1.00 15.48 280 MET A O 1
ATOM 4327 N N . PRO A 1 276 ? -5.524 17.144 -0.520 1.00 16.07 281 PRO A N 1
ATOM 4328 C CA . PRO A 1 276 ? -4.897 16.732 -1.816 1.00 16.07 281 PRO A CA 1
ATOM 4329 C C . PRO A 1 276 ? -5.200 15.307 -2.271 1.00 16.51 281 PRO A C 1
ATOM 4330 O O . PRO A 1 276 ? -5.507 15.057 -3.436 1.00 17.15 281 PRO A O 1
ATOM 4341 N N . GLY A 1 277 ? -5.180 14.343 -1.359 1.00 16.22 282 GLY A N 1
ATOM 4342 C CA . GLY A 1 277 ? -5.480 12.947 -1.719 1.00 16.78 282 GLY A CA 1
ATOM 4343 C C . GLY A 1 277 ? -6.936 12.778 -2.109 1.00 16.05 282 GLY A C 1
ATOM 4344 O O . GLY A 1 277 ? -7.226 12.016 -3.006 1.00 16.22 282 GLY A O 1
ATOM 4348 N N . ILE A 1 278 ? -7.839 13.485 -1.410 1.00 14.31 283 ILE A N 1
ATOM 4349 C CA . ILE A 1 278 ? -9.210 13.432 -1.782 1.00 13.81 283 ILE A CA 1
ATOM 4350 C C . ILE A 1 278 ? -9.419 14.031 -3.175 1.00 13.59 283 ILE A C 1
ATOM 4351 O O . ILE A 1 278 ? -10.112 13.418 -3.998 1.00 14.73 283 ILE A O 1
ATOM 4367 N N . GLN A 1 279 ? -8.825 15.169 -3.490 1.00 13.89 284 GLN A N 1
ATOM 4368 C CA . GLN A 1 279 ? -8.997 15.796 -4.801 1.00 14.30 284 GLN A CA 1
ATOM 4369 C C . GLN A 1 279 ? -8.409 14.865 -5.876 1.00 15.75 284 GLN A C 1
ATOM 4370 O O . GLN A 1 279 ? -8.987 14.751 -6.956 1.00 15.64 284 GLN A O 1
ATOM 4384 N N . ASP A 1 280 ? -7.279 14.228 -5.600 1.00 15.28 285 ASP A N 1
ATOM 4385 C CA . ASP A 1 280 ? -6.676 13.299 -6.553 1.00 16.79 285 ASP A CA 1
ATOM 4386 C C . ASP A 1 280 ? -7.650 12.151 -6.840 1.00 15.67 285 ASP A C 1
ATOM 4387 O O . ASP A 1 280 ? -7.841 11.774 -8.008 1.00 16.46 285 ASP A O 1
ATOM 4402 N N . THR A 1 281 ? -8.189 11.559 -5.790 1.00 15.72 286 THR A N 1
ATOM 4403 C CA . THR A 1 281 ? -9.127 10.456 -5.955 1.00 15.25 286 THR A CA 1
ATOM 4404 C C . THR A 1 281 ? -10.374 10.872 -6.746 1.00 14.41 286 THR A C 1
ATOM 4405 O O . THR A 1 281 ? -10.812 10.173 -7.644 1.00 14.83 286 THR A O 1
ATOM 4415 N N . LEU A 1 282 ? -10.945 12.021 -6.396 1.00 14.20 287 LEU A N 1
ATOM 4416 C CA . LEU A 1 282 ? -12.136 12.498 -7.100 1.00 13.36 287 LEU A CA 1
ATOM 4417 C C . LEU A 1 282 ? -11.864 12.750 -8.579 1.00 14.33 287 LEU A C 1
ATOM 4418 O O . LEU A 1 282 ? -12.687 12.416 -9.455 1.00 15.19 287 LEU A O 1
ATOM 4434 N N . LYS A 1 283 ? -10.688 13.289 -8.921 1.00 14.80 288 LYS A N 1
ATOM 4435 C CA . LYS A 1 283 ? -10.335 13.455 -10.308 1.00 15.19 288 LYS A CA 1
ATOM 4436 C C . LYS A 1 283 ? -10.247 12.126 -11.055 1.00 15.57 288 LYS A C 1
ATOM 4437 O O . LYS A 1 283 ? -10.772 12.015 -12.156 1.00 17.03 288 LYS A O 1
ATOM 4456 N N . LYS A 1 284 ? -9.630 11.150 -10.416 1.00 16.01 289 LYS A N 1
ATOM 4457 C CA . LYS A 1 284 ? -9.488 9.824 -11.036 1.00 17.65 289 LYS A CA 1
ATOM 4458 C C . LYS A 1 284 ? -10.846 9.137 -11.176 1.00 15.55 289 LYS A C 1
ATOM 4459 O O . LYS A 1 284 ? -11.113 8.493 -12.237 1.00 17.38 289 LYS A O 1
ATOM 4494 N N . VAL A 1 285 ? -11.678 9.206 -10.183 1.00 15.61 290 VAL A N 1
ATOM 4495 C CA . VAL A 1 285 ? -13.021 8.613 -10.269 1.00 15.84 290 VAL A CA 1
ATOM 4496 C C . VAL A 1 285 ? -13.800 9.225 -11.404 1.00 16.20 290 VAL A C 1
ATOM 4497 O O . VAL A 1 285 ? -14.387 8.540 -12.230 1.00 16.99 290 VAL A O 1
ATOM 4510 N N . ALA A 1 286 ? -13.767 10.569 -11.492 1.00 14.50 291 ALA A N 1
ATOM 4511 C CA . ALA A 1 286 ? -14.481 11.247 -12.520 1.00 15.09 291 ALA A CA 1
ATOM 4512 C C . ALA A 1 286 ? -13.961 10.812 -13.905 1.00 14.86 291 ALA A C 1
ATOM 4513 O O . ALA A 1 286 ? -14.752 10.540 -14.804 1.00 15.96 291 ALA A O 1
ATOM 4520 N N . GLU A 1 287 ? -12.636 10.778 -14.050 1.00 15.24 292 GLU A N 1
ATOM 4521 C CA . GLU A 1 287 ? -12.102 10.356 -15.357 1.00 16.44 292 GLU A CA 1
ATOM 4522 C C . GLU A 1 287 ? -12.565 8.973 -15.753 1.00 15.60 292 GLU A C 1
ATOM 4523 O O . GLU A 1 287 ? -12.853 8.695 -16.919 1.00 17.55 292 GLU A O 1
ATOM 4535 N N . ARG A 1 288 ? -12.615 8.023 -14.803 1.00 16.51 293 ARG A N 1
ATOM 4536 C CA . ARG A 1 288 ? -13.053 6.678 -15.137 1.00 17.06 293 ARG A CA 1
ATOM 4537 C C . ARG A 1 288 ? -14.501 6.653 -15.570 1.00 16.65 293 ARG A C 1
ATOM 4538 O O . ARG A 1 288 ? -14.953 5.826 -16.393 1.00 19.16 293 ARG A O 1
ATOM 4559 N N . ARG A 1 289 ? -15.300 7.571 -15.064 1.00 16.45 294 ARG A N 1
ATOM 4560 C CA . ARG A 1 289 ? -16.683 7.715 -15.462 1.00 17.05 294 ARG A CA 1
ATOM 4561 C C . ARG A 1 289 ? -16.847 8.516 -16.758 1.00 18.13 294 ARG A C 1
ATOM 4562 O O . ARG A 1 289 ? -17.936 8.693 -17.236 1.00 20.80 294 ARG A O 1
ATOM 4583 N N . GLY A 1 290 ? -15.755 9.083 -17.277 1.00 17.24 295 GLY A N 1
ATOM 4584 C CA . GLY A 1 290 ? -15.779 9.959 -18.436 1.00 19.15 295 GLY A CA 1
ATOM 4585 C C . GLY A 1 290 ? -16.327 11.328 -18.133 1.00 19.20 295 GLY A C 1
ATOM 4586 O O . GLY A 1 290 ? -16.847 11.988 -19.039 1.00 21.98 295 GLY A O 1
ATOM 4590 N N . GLU A 1 291 ? -16.208 11.849 -16.944 1.00 16.99 296 GLU A N 1
ATOM 4591 C CA . GLU A 1 291 ? -16.575 13.159 -16.468 1.00 17.32 296 GLU A CA 1
ATOM 4592 C C . GLU A 1 291 ? -15.351 14.014 -16.143 1.00 16.80 296 GLU A C 1
ATOM 4593 O O . GLU A 1 291 ? -14.296 13.489 -15.875 1.00 19.80 296 GLU A O 1
ATOM 4605 N N . SER A 1 292 ? -15.537 15.302 -16.171 1.00 18.64 297 SER A N 1
ATOM 4606 C CA . SER A 1 292 ? -14.481 16.234 -15.720 1.00 17.79 297 SER A CA 1
ATOM 4607 C C . SER A 1 292 ? -14.718 16.569 -14.268 1.00 15.31 297 SER A C 1
ATOM 4608 O O . SER A 1 292 ? -15.740 17.161 -13.955 1.00 15.76 297 SER A O 1
ATOM 4615 N N . TRP A 1 293 ? -13.813 16.255 -13.372 1.00 15.49 298 TRP A N 1
ATOM 4616 C CA . TRP A 1 293 ? -13.951 16.652 -11.961 1.00 15.25 298 TRP A CA 1
ATOM 4617 C C . TRP A 1 293 ? -13.980 18.162 -11.837 1.00 15.26 298 TRP A C 1
ATOM 4618 O O . TRP A 1 293 ? -14.769 18.713 -11.048 1.00 15.71 298 TRP A O 1
ATOM 4639 N N . ASP A 1 294 ? -13.203 18.912 -12.615 1.00 15.98 299 ASP A N 1
ATOM 4640 C CA . ASP A 1 294 ? -13.229 20.379 -12.522 1.00 16.42 299 ASP A CA 1
ATOM 4641 C C . ASP A 1 294 ? -14.638 20.882 -12.811 1.00 15.41 299 ASP A C 1
ATOM 4642 O O . ASP A 1 294 ? -15.161 21.736 -12.094 1.00 15.16 299 ASP A O 1
ATOM 4651 N N . GLN A 1 295 ? -15.293 20.408 -13.863 1.00 15.92 300 GLN A N 1
ATOM 4652 C CA . GLN A 1 295 ? -16.646 20.840 -14.194 1.00 16.31 300 GLN A CA 1
ATOM 4653 C C . GLN A 1 295 ? -17.583 20.460 -13.080 1.00 14.72 300 GLN A C 1
ATOM 4654 O O . GLN A 1 295 ? -18.473 21.263 -12.747 1.00 15.29 300 GLN A O 1
ATOM 4679 N N . LYS A 1 296 ? -17.457 19.250 -12.566 1.00 14.80 301 LYS A N 1
ATOM 4680 C CA . LYS A 1 296 ? -18.367 18.815 -11.518 1.00 14.71 301 LYS A CA 1
ATOM 4681 C C . LYS A 1 296 ? -18.191 19.636 -10.255 1.00 13.35 301 LYS A C 1
ATOM 4682 O O . LYS A 1 296 ? -19.187 20.078 -9.664 1.00 13.59 301 LYS A O 1
ATOM 4717 N N . LEU A 1 297 ? -16.954 19.889 -9.841 1.00 12.62 302 LEU A N 1
ATOM 4718 C CA . LEU A 1 297 ? -16.734 20.704 -8.626 1.00 12.42 302 LEU A CA 1
ATOM 4719 C C . LEU A 1 297 ? -17.275 22.114 -8.835 1.00 11.56 302 LEU A C 1
ATOM 4720 O O . LEU A 1 297 ? -17.857 22.674 -7.924 1.00 12.13 302 LEU A O 1
ATOM 4736 N N . ALA A 1 298 ? -17.027 22.705 -10.031 1.00 12.30 303 ALA A N 1
ATOM 4737 C CA . ALA A 1 298 ? -17.559 24.062 -10.233 1.00 12.86 303 ALA A CA 1
ATOM 4738 C C . ALA A 1 298 ? -19.061 24.042 -10.069 1.00 12.48 303 ALA A C 1
ATOM 4739 O O . ALA A 1 298 ? -19.618 25.006 -9.507 1.00 13.61 303 ALA A O 1
ATOM 4746 N N . GLN A 1 299 ? -19.738 23.024 -10.569 1.00 12.71 304 GLN A N 1
ATOM 4747 C CA . GLN A 1 299 ? -21.199 22.973 -10.434 1.00 13.64 304 GLN A CA 1
ATOM 4748 C C . GLN A 1 299 ? -21.640 22.777 -8.992 1.00 13.04 304 GLN A C 1
ATOM 4749 O O . GLN A 1 299 ? -22.575 23.395 -8.499 1.00 13.85 304 GLN A O 1
ATOM 4774 N N . LEU A 1 300 ? -20.942 21.934 -8.236 1.00 12.65 305 LEU A N 1
ATOM 4775 C CA . LEU A 1 300 ? -21.219 21.721 -6.807 1.00 12.66 305 LEU A CA 1
ATOM 4776 C C . LEU A 1 300 ? -21.079 23.029 -6.044 1.00 12.51 305 LEU A C 1
ATOM 4777 O O . LEU A 1 300 ? -21.898 23.341 -5.176 1.00 13.66 305 LEU A O 1
ATOM 4793 N N . LYS A 1 301 ? -20.005 23.787 -6.364 1.00 12.69 306 LYS A N 1
ATOM 4794 C CA . LYS A 1 301 ? -19.840 25.061 -5.650 1.00 13.42 306 LYS A CA 1
ATOM 4795 C C . LYS A 1 301 ? -20.939 26.044 -6.060 1.00 14.27 306 LYS A C 1
ATOM 4796 O O . LYS A 1 301 ? -21.486 26.749 -5.184 1.00 15.20 306 LYS A O 1
ATOM 4815 N N . LYS A 1 302 ? -21.277 26.140 -7.338 1.00 14.41 307 LYS A N 1
ATOM 4816 C CA . LYS A 1 302 ? -22.322 27.056 -7.792 1.00 16.34 307 LYS A CA 1
ATOM 4817 C C . LYS A 1 302 ? -23.651 26.729 -7.111 1.00 15.05 307 LYS A C 1
ATOM 4818 O O . LYS A 1 302 ? -24.449 27.580 -6.754 1.00 17.69 307 LYS A O 1
ATOM 4837 N N . ASN A 1 303 ? -23.916 25.444 -6.916 1.00 13.86 308 ASN A N 1
ATOM 4838 C CA . ASN A 1 303 ? -25.162 24.950 -6.330 1.00 14.83 308 ASN A CA 1
ATOM 4839 C C . ASN A 1 303 ? -25.128 24.937 -4.786 1.00 14.33 308 ASN A C 1
ATOM 4840 O O . ASN A 1 303 ? -26.075 24.459 -4.160 1.00 16.22 308 ASN A O 1
ATOM 4851 N N . LYS A 1 304 ? -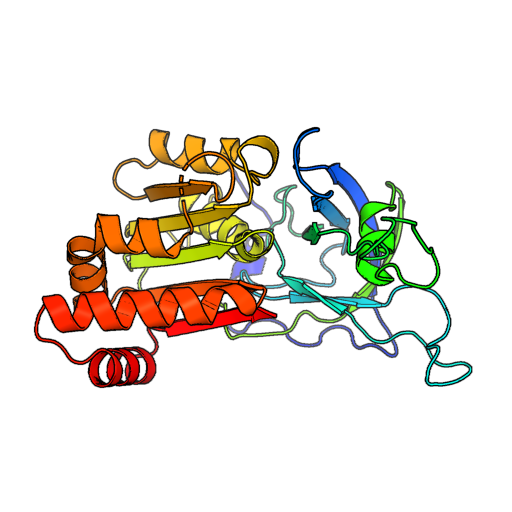24.012 25.334 -4.142 1.00 13.73 309 LYS A N 1
ATOM 4852 C CA . LYS A 1 304 ? -23.901 25.420 -2.709 1.00 14.21 309 LYS A CA 1
ATOM 4853 C C . LYS A 1 304 ? -23.998 24.030 -2.065 1.00 12.99 309 LYS A C 1
ATOM 4854 O O . LYS A 1 304 ? -24.561 23.870 -0.988 1.00 14.76 309 LYS A O 1
ATOM 4889 N N . GLN A 1 305 ? -23.402 23.045 -2.747 1.00 11.81 310 GLN A N 1
ATOM 4890 C CA . GLN A 1 305 ? -23.348 21.679 -2.249 1.00 11.51 310 GLN A CA 1
ATOM 4891 C C . GLN A 1 305 ? -22.042 21.299 -1.590 1.00 11.68 310 GLN A C 1
ATOM 4892 O O . GLN A 1 305 ? -21.927 20.191 -1.060 1.00 13.35 310 GLN A O 1
ATOM 4906 N N . TRP A 1 306 ? -21.016 22.152 -1.673 1.00 12.75 311 TRP A N 1
ATOM 4907 C CA . TRP A 1 306 ? -19.627 21.787 -1.330 1.00 11.35 311 TRP A CA 1
ATOM 4908 C C . TRP A 1 306 ? -19.167 22.597 -0.142 1.00 11.80 311 TRP A C 1
ATOM 4909 O O . TRP A 1 306 ? -19.098 23.837 -0.239 1.00 15.01 311 TRP A O 1
ATOM 4930 N N . HIS A 1 307 ? -18.839 21.934 0.965 1.00 11.46 312 HIS A N 1
ATOM 4931 C CA . HIS A 1 307 ? -18.596 22.641 2.227 1.00 11.92 312 HIS A CA 1
ATOM 4932 C C . HIS A 1 307 ? -17.279 22.163 2.805 1.00 12.47 312 HIS A C 1
ATOM 4933 O O . HIS A 1 307 ? -17.182 20.976 3.128 1.00 16.17 312 HIS A O 1
ATOM 4943 N N . VAL A 1 308 ? -16.334 23.044 2.978 1.00 12.09 313 VAL A N 1
ATOM 4944 C CA . VAL A 1 308 ? -14.985 22.626 3.439 1.00 12.09 313 VAL A CA 1
ATOM 4945 C C . VAL A 1 308 ? -14.513 23.513 4.569 1.00 11.83 313 VAL A C 1
ATOM 4946 O O . VAL A 1 308 ? -14.474 24.724 4.410 1.00 14.06 313 VAL A O 1
ATOM 4959 N N . GLU A 1 309 ? -14.122 22.886 5.674 1.00 11.27 314 GLU A N 1
ATOM 4960 C CA . GLU A 1 309 ? -13.481 23.618 6.796 1.00 12.48 314 GLU A CA 1
ATOM 4961 C C . GLU A 1 309 ? -12.321 22.765 7.267 1.00 12.13 314 GLU A C 1
ATOM 4962 O O . GLU A 1 309 ? -12.464 21.835 8.076 1.00 12.83 314 GLU A O 1
ATOM 4983 N N . VAL A 1 310 ? -11.122 23.089 6.737 1.00 12.73 315 VAL A N 1
ATOM 4984 C CA . VAL A 1 310 ? -9.949 22.362 7.069 1.00 12.58 315 VAL A CA 1
ATOM 4985 C C . VAL A 1 310 ? -8.882 23.347 7.616 1.00 13.66 315 VAL A C 1
ATOM 4986 O O . VAL A 1 310 ? -8.962 24.529 7.320 1.00 16.26 315 VAL A O 1
ATOM 4999 N N . TYR A 1 311 ? -7.964 22.795 8.394 1.00 13.93 316 TYR A N 1
ATOM 5000 C CA . TYR A 1 311 ? -7.091 23.676 9.190 1.00 15.82 316 TYR A CA 1
ATOM 5001 C C . TYR A 1 311 ? -5.735 23.096 9.472 1.00 18.43 316 TYR A C 1
ATOM 5002 O O . TYR A 1 311 ? -5.405 21.973 9.048 1.00 17.63 316 TYR A O 1
#

Secondary structure (DSSP, 8-state):
-PEE-S-GGGG--SS----SBBTTB-EEEEEEEEEE-S-TTSSS-EEEEEEE-TTSS---TT-EEEEE-SSB-TTSTT-BPPPEEEEB-S-TTTTTTSSSEEEEEEE------TTT----GGGS-HHHHHHHT--TT-EEEEEEEE--TT----S-TT-EEEEEEEGGGGHHHHHHHIIIIIEE-TT----SEEEEEEEESSGGG-SSHHHHHHHHHH-TTTEEEEEEETTT---HHHHHHHTHHHHHHHHHTT-EEEEEE-GGGHHHHHHHHHHHHHHTT--HHHHHHHHHHTT-EEEEE-

Radius of gyration: 19.58 Å; Cα contacts (8 Å, |Δi|>4): 669; chains: 1; bounding box: 56×44×56 Å

Solvent-accessible surface area: 14507 Å² total; per-residue (Å²): 149,66,54,93,13,53,42,93,129,31,32,78,56,188,133,21,32,91,82,68,60,134,72,194,140,30,39,71,1,38,3,59,30,25,113,60,45,31,26,140,166,17,90,42,46,13,0,23,0,11,0,34,2,30,37,68,0,42,3,51,4,4,1,10,0,0,0,14,2,84,54,101,12,98,190,144,116,81,22,85,18,97,48,74,112,34,15,1,0,0,1,14,0,1,26,82,55,54,7,105,4,0,0,0,7,1,112,49,32,46,72,118,46,127,167,80,34,151,126,41,122,101,115,40,26,64,2,11,18,49,0,9,89,5,138,94,44,61,120,1,63,0,7,4,0,27,33,149,100,1,39,18,29,49,160,73,51,92,11,25,0,0,0,0,0,31,27,17,0,0,1,1,0,11,1,0,0,23,4,1,4,37,2,48,0,72,99,9,115,22,42,10,33,0,0,0,0,0,7,15,12,22,57,47,12,25,4,26,40,160,31,0,47,36,0,64,164,98,50,98,132,33,2,72,20,20,59,0,13,23,153,116,113,61,128,3,28,49,35,3,49,102,43,24,72,75,1,0,131,47,4,84,71,40,3,28,2,0,0,0,0,85,128,63,20,24,95,24,0,55,77,7,2,109,74,3,0,128,149,87,72,51,59,14,119,95,14,28,62,80,5,112,176,77,155,10,30,23,41,36,43,101

InterPro domains:
  IPR001433 Oxidoreductase FAD/NAD(P)-binding [PF00175] (181-295)
  IPR001709 Flavoprotein pyridine nucleotide cytochrome reductase [PR00371] (77-87)
  IPR001709 Flavoprotein pyridine nucleotide cytochrome reductase [PR00371] (102-109)
  IPR001709 Flavoprotein pyridine nucleotide cytochrome reductase [PR00371] (143-152)
  IPR001709 Flavoprotein pyridine nucleotide cytochrome reductase [PR00371] (180-199)
  IPR001709 Flavoprotein pyridine nucleotide cytochrome reductase [PR00371] (210-219)
  IPR001709 Flavoprotein pyridine nucleotide cytochrome reductase [PR00371] (222-233)
  IPR001709 Flavoprotein pyridine nucleotide cytochrome reductase [PR00371] (258-274)
  IPR001709 Flavoprotein pyridine nucleotide cytochrome reductase [PR00371] (281-289)
  IPR015701 Ferredoxin--NADP reductase [PIRSF000361] (7-327)
  IPR015701 Ferredoxin--NADP reductase [PTHR43314] (16-327)
  IPR017927 FAD-binding domain, ferredoxin reductase-type [PS51384] (42-170)
  IPR017938 Riboflavin synthase-like beta-barrel [SSF63380] (30-172)
  IPR035442 Ferredoxin--NADP reductase, plant and Cyanobacteria type [PIRSF501178] (6-327)
  IPR039261 Ferredoxin-NADP reductase (FNR), nucleotide-binding domain [G3DSA:3.40.50.80] (165-326)
  IPR039261 Ferredoxin-NADP reductase (FNR), nucleotide-binding domain [SSF52343] (174-327)